Protein AF-A0AAW3JT35-F1 (afdb_monomer_lite)

pLDDT: mean 85.07, std 12.62, range [30.31, 97.5]

Foldseek 3Di:
DDQDPVNVQVPQLKDWDDDDDPPDDDDPVRTQIQPASLLQELVSDGVPQWRHKDWEAAQVRQKIWIWTAHPVLWIKIWIFGNVLVVVLSVDPDNQSSYSNRNNSSSVRTPDMDTDDPQDPSDDFLEWYAYPQGKIWTKFADPPPPQQGIKIWIQHPVVRHIDIDTDHDDCVVVCVVVVPPDPDFDKGWRYWYDYDQKIKTKIATPDPVGRVPIDIDIDGNVVDDDD

Organism: NCBI:txid1703332

Sequence (226 aa):
MLLTKENAEKEADKIGKIEYQPNVTFTSAEIDKLDDTEYSNKTRTPFYDLRRCAVNVSPDGKKMLMFKQSRQGNVQYSFYDFNAIKKALDSNSTNDRSFRYNDKLAEACDSDVINADNVPNGQLQGIAIDNDLNIYTCSDGENNYNCRAVISVIFKSSKRTYSYNVYGDIGEMLYYLHGQVSDLELEIEGIQILNDKIYIGMAPKNQDIRNNAFIYSVELSDIHEI

InterPro domains:
  IPR035280 Bacteriocin helveticin-J [PF17312] (13-208)

Secondary structure (DSSP, 8-state):
----HHHHHTTTT-EEE----TT----GGGSEEEB-GGG-STT----TTEEEEEEEE-TTSSEEEEEEEETT--EEEEEEEHHHHHHHHT-S-TTTTBTTT-HHHHHHEEEEEE--TTS--S---EEEE-TT--EEEEEE--SGGGEEEEEEEE-TTT--EEEEEEE--HHHHHHHTTTS-SS--EEEEEEEEETTEEEEEEEESSGGGTT--EEEEEEGGG----

Radius of gyration: 19.06 Å; chains: 1; bounding box: 50×40×53 Å

Structure (mmCIF, N/CA/C/O backbone):
data_AF-A0AAW3JT35-F1
#
_entry.id   AF-A0AAW3JT35-F1
#
loop_
_atom_site.group_PDB
_atom_site.id
_atom_site.type_symbol
_atom_site.label_atom_id
_atom_site.label_alt_id
_atom_site.label_comp_id
_atom_site.label_asym_id
_atom_site.label_entity_id
_atom_site.label_seq_id
_atom_site.pdbx_PDB_ins_code
_atom_site.Cartn_x
_atom_site.Cartn_y
_atom_site.Cartn_z
_atom_site.occupancy
_atom_site.B_iso_or_equiv
_atom_site.auth_seq_id
_atom_site.auth_comp_id
_atom_site.auth_asym_id
_atom_site.auth_atom_id
_atom_site.pdbx_PDB_model_num
ATOM 1 N N . MET A 1 1 ? -19.522 20.379 -6.627 1.00 38.41 1 MET A N 1
ATOM 2 C CA . MET A 1 1 ? -18.782 21.236 -5.671 1.00 38.41 1 MET A CA 1
ATOM 3 C C . MET A 1 1 ? -17.340 21.321 -6.157 1.00 38.41 1 MET A C 1
ATOM 5 O O . MET A 1 1 ? -16.731 20.272 -6.300 1.00 38.41 1 MET A O 1
ATOM 9 N N . LEU A 1 2 ? -16.824 22.508 -6.511 1.00 30.31 2 LEU A N 1
ATOM 10 C CA . LEU A 1 2 ? -15.408 22.651 -6.885 1.00 30.31 2 LEU A CA 1
ATOM 11 C C . LEU A 1 2 ? -14.541 22.443 -5.636 1.00 30.31 2 LEU A C 1
ATOM 13 O O . LEU A 1 2 ? -14.743 23.119 -4.627 1.00 30.31 2 LEU A O 1
ATOM 17 N N . LEU A 1 3 ? -13.591 21.510 -5.702 1.00 38.34 3 LEU A N 1
ATOM 18 C CA . LEU A 1 3 ? -12.576 21.322 -4.668 1.00 38.34 3 LEU A CA 1
ATOM 19 C C . LEU A 1 3 ? -11.622 22.525 -4.699 1.00 38.34 3 LEU A C 1
ATOM 21 O O . LEU A 1 3 ? -10.893 22.726 -5.667 1.00 38.34 3 LEU A O 1
ATOM 25 N N . THR A 1 4 ? -11.640 23.350 -3.654 1.00 42.09 4 THR A N 1
ATOM 26 C CA . THR A 1 4 ? -10.588 24.345 -3.412 1.00 42.09 4 THR A CA 1
ATOM 27 C C . THR A 1 4 ? -9.347 23.635 -2.866 1.00 42.09 4 THR A C 1
ATOM 29 O O . THR A 1 4 ? -9.468 22.592 -2.225 1.00 42.09 4 THR A O 1
ATOM 32 N N . LYS A 1 5 ? -8.149 24.196 -3.079 1.00 47.19 5 LYS A N 1
ATOM 33 C CA . LYS A 1 5 ? -6.879 23.642 -2.561 1.00 47.19 5 LYS A CA 1
ATOM 34 C C . LYS A 1 5 ? -6.936 23.352 -1.050 1.00 47.19 5 LYS A C 1
ATOM 36 O O . LYS A 1 5 ? -6.463 22.322 -0.595 1.00 47.19 5 LYS A O 1
ATOM 41 N N . GLU A 1 6 ? -7.616 24.220 -0.308 1.00 45.78 6 GLU A N 1
ATOM 42 C CA . GLU A 1 6 ? -7.819 24.118 1.141 1.00 45.78 6 GLU A CA 1
ATOM 43 C C . GLU A 1 6 ? -8.784 22.983 1.548 1.00 45.78 6 GLU A C 1
ATOM 45 O O . GLU A 1 6 ? -8.615 22.369 2.598 1.00 45.78 6 GLU A O 1
ATOM 50 N N . ASN A 1 7 ? -9.774 22.654 0.708 1.00 52.38 7 ASN A N 1
ATOM 51 C CA . ASN A 1 7 ? -10.649 21.495 0.918 1.00 52.38 7 ASN A CA 1
ATOM 52 C C . ASN A 1 7 ? -10.000 20.187 0.444 1.00 52.38 7 ASN A C 1
ATOM 54 O O . ASN A 1 7 ? -10.269 19.142 1.022 1.00 52.38 7 ASN A O 1
ATOM 58 N N . ALA A 1 8 ? -9.127 20.231 -0.568 1.00 51.59 8 ALA A N 1
ATOM 59 C CA . ALA A 1 8 ? -8.354 19.068 -1.004 1.00 51.59 8 ALA A CA 1
ATOM 60 C C . ALA A 1 8 ? -7.368 18.596 0.083 1.00 51.59 8 ALA A C 1
ATOM 62 O O . ALA A 1 8 ? -7.214 17.397 0.293 1.00 51.59 8 ALA A O 1
ATOM 63 N N . GLU A 1 9 ? -6.760 19.526 0.828 1.00 53.69 9 GLU A N 1
ATOM 64 C CA . GLU A 1 9 ? -5.880 19.201 1.962 1.00 53.69 9 GLU A CA 1
ATOM 65 C C . GLU A 1 9 ? -6.623 18.556 3.150 1.00 53.69 9 GLU A C 1
ATOM 67 O O . GLU A 1 9 ? -6.019 17.766 3.867 1.00 53.69 9 GLU A O 1
ATOM 72 N N . LYS A 1 10 ? -7.924 18.838 3.332 1.00 58.16 10 LYS A N 1
ATOM 73 C CA . LYS A 1 10 ? -8.785 18.258 4.389 1.00 58.16 10 LYS A CA 1
ATOM 74 C C . LYS A 1 10 ? -9.382 16.885 4.059 1.00 58.16 10 LYS A C 1
ATOM 76 O O . LYS A 1 10 ? -10.085 16.321 4.886 1.00 58.16 10 LYS A O 1
ATOM 81 N N . GLU A 1 11 ? -9.208 16.407 2.831 1.00 63.50 11 GLU A N 1
ATOM 82 C CA . GLU A 1 11 ? -9.698 15.092 2.391 1.00 63.50 11 GLU A CA 1
ATOM 83 C C . GLU A 1 11 ? -8.541 14.114 2.134 1.00 63.50 11 GLU A C 1
ATOM 85 O O . GLU A 1 11 ? -8.755 12.907 2.056 1.00 63.50 11 GLU A O 1
ATOM 90 N N . ALA A 1 12 ? -7.304 14.619 2.028 1.00 64.00 12 ALA A N 1
ATOM 91 C CA . ALA A 1 12 ? -6.085 13.827 1.834 1.00 64.00 12 ALA A CA 1
ATOM 92 C C . ALA A 1 12 ? -5.712 12.947 3.047 1.00 64.00 12 ALA A C 1
ATOM 94 O O . ALA A 1 12 ? -4.789 12.130 2.975 1.00 64.00 12 ALA A O 1
ATOM 95 N N . ASP A 1 13 ? -6.411 13.130 4.162 1.00 77.25 13 ASP A N 1
ATOM 96 C CA . ASP A 1 13 ? -6.300 12.356 5.387 1.00 77.25 13 ASP A CA 1
ATOM 97 C C . ASP A 1 13 ? -7.427 11.327 5.543 1.00 77.25 13 ASP A C 1
ATOM 99 O O . ASP A 1 13 ? -7.460 10.655 6.562 1.00 77.25 13 ASP A O 1
ATOM 103 N N . LYS A 1 14 ? -8.328 11.139 4.570 1.00 83.81 14 LYS A N 1
ATOM 104 C CA . LYS A 1 14 ? -9.431 10.168 4.675 1.00 83.81 14 LYS A CA 1
ATOM 105 C C . LYS A 1 14 ? -9.253 8.957 3.770 1.00 83.81 14 LYS A C 1
ATOM 107 O O . LYS A 1 14 ? -8.593 9.008 2.735 1.00 83.81 14 LYS A O 1
ATOM 112 N N . ILE A 1 15 ? -9.912 7.860 4.141 1.00 88.44 15 ILE A N 1
ATOM 113 C CA . ILE A 1 15 ? -9.999 6.642 3.325 1.00 88.44 15 ILE A CA 1
ATOM 114 C C . ILE A 1 15 ? -11.460 6.400 2.988 1.00 88.44 15 ILE A C 1
ATOM 116 O O . ILE A 1 15 ? -12.304 6.427 3.880 1.00 88.44 15 ILE A O 1
ATOM 120 N N . GLY A 1 16 ? -11.757 6.130 1.721 1.00 89.38 16 GLY A N 1
ATOM 121 C CA . GLY A 1 16 ? -13.103 5.797 1.272 1.00 89.38 16 GLY A CA 1
ATOM 122 C C . GLY A 1 16 ? -13.138 4.563 0.389 1.00 89.38 16 GLY A C 1
ATOM 123 O O . GLY A 1 16 ? -12.106 4.098 -0.099 1.00 89.38 16 GLY A O 1
ATOM 124 N N . LYS A 1 17 ? -14.346 4.038 0.186 1.00 89.06 17 LYS A N 1
ATOM 125 C CA . LYS A 1 17 ? -14.609 2.937 -0.743 1.00 89.06 17 LYS A CA 1
ATOM 126 C C . LYS A 1 17 ? -15.382 3.450 -1.944 1.00 89.06 17 LYS A C 1
ATOM 128 O O . LYS A 1 17 ? -16.376 4.148 -1.789 1.00 89.06 17 LYS A O 1
ATOM 133 N N . ILE A 1 18 ? -14.950 3.040 -3.129 1.00 89.50 18 ILE A N 1
ATOM 134 C CA . ILE A 1 18 ? -15.644 3.306 -4.385 1.00 89.50 18 ILE A CA 1
ATOM 135 C C . ILE A 1 18 ? -15.807 1.975 -5.109 1.00 89.50 18 ILE A C 1
ATOM 137 O O . ILE A 1 18 ? -14.857 1.197 -5.205 1.00 89.50 18 ILE A O 1
ATOM 141 N N . GLU A 1 19 ? -17.004 1.712 -5.619 1.00 90.19 19 GLU A N 1
ATOM 142 C CA . GLU A 1 19 ? -17.215 0.651 -6.596 1.00 90.19 19 GLU A CA 1
ATOM 143 C C . GLU A 1 19 ? -16.955 1.223 -7.990 1.00 90.19 19 GLU A C 1
ATOM 145 O O . GLU A 1 19 ? -17.544 2.234 -8.376 1.00 90.19 19 GLU A O 1
ATOM 150 N N . TYR A 1 20 ? -16.026 0.615 -8.730 1.00 91.25 20 TYR A N 1
ATOM 151 C CA . TYR A 1 20 ? -15.646 1.112 -10.048 1.00 91.25 20 TYR A CA 1
ATOM 152 C C . TYR A 1 20 ? -16.845 1.123 -10.999 1.00 91.25 20 TYR A C 1
ATOM 154 O O . TYR A 1 20 ? -17.536 0.117 -11.162 1.00 91.25 20 TYR A O 1
ATOM 162 N N . GLN A 1 21 ? -17.036 2.249 -11.684 1.00 92.44 21 GLN A N 1
ATOM 163 C CA . GLN A 1 21 ? -18.020 2.392 -12.748 1.00 92.44 21 GLN A CA 1
ATOM 164 C C . GLN A 1 21 ? -17.369 3.092 -13.948 1.00 92.44 21 GLN A C 1
ATOM 166 O O . GLN A 1 21 ? -16.751 4.150 -13.781 1.00 92.44 21 GLN A O 1
ATOM 171 N N . PRO A 1 22 ? -17.475 2.527 -15.165 1.00 94.44 22 PRO A N 1
ATOM 172 C CA . PRO A 1 22 ? -16.843 3.114 -16.337 1.00 94.44 22 PRO A CA 1
ATOM 173 C C . PRO A 1 22 ? -17.472 4.471 -16.665 1.00 94.44 22 PRO A C 1
ATOM 175 O O . PRO A 1 22 ? -18.693 4.609 -16.688 1.00 94.44 22 PRO A O 1
ATOM 178 N N . ASN A 1 23 ? -16.630 5.457 -16.979 1.00 93.69 23 ASN A N 1
ATOM 179 C CA . ASN A 1 23 ? -17.032 6.819 -17.361 1.00 93.69 23 ASN A CA 1
ATOM 180 C C . ASN A 1 23 ? -17.797 7.607 -16.279 1.00 93.69 23 ASN A C 1
ATOM 182 O O . ASN A 1 23 ? -18.481 8.578 -16.600 1.00 93.69 23 ASN A O 1
ATOM 186 N N . VAL A 1 24 ? -17.677 7.221 -15.006 1.00 93.38 24 VAL A N 1
ATOM 187 C CA . VAL A 1 24 ? -18.299 7.928 -13.877 1.00 93.38 24 VAL A CA 1
ATOM 188 C C . VAL A 1 24 ? -17.252 8.738 -13.116 1.00 93.38 24 VAL A C 1
ATOM 190 O O . VAL A 1 24 ? -16.133 8.284 -12.893 1.00 93.38 24 VAL A O 1
ATOM 193 N N . THR A 1 25 ? -17.623 9.954 -12.709 1.00 91.50 25 THR A N 1
ATOM 194 C CA . THR A 1 25 ? -16.842 10.787 -11.785 1.00 91.50 25 THR A CA 1
ATOM 195 C C . THR A 1 25 ? -17.586 10.876 -10.462 1.00 91.50 25 THR A C 1
ATOM 197 O O . THR A 1 25 ? -18.718 11.348 -10.437 1.00 91.50 25 THR A O 1
ATOM 200 N N . PHE A 1 26 ? -16.940 10.459 -9.377 1.00 86.19 26 PHE A N 1
ATOM 201 C CA . PHE A 1 26 ? -17.484 10.571 -8.026 1.00 86.19 26 PHE A CA 1
ATOM 202 C C . PHE A 1 26 ? -17.043 11.880 -7.379 1.00 86.19 26 PHE A C 1
ATOM 204 O O . PHE A 1 26 ? -15.888 12.298 -7.500 1.00 86.19 26 PHE A O 1
ATOM 211 N N . THR A 1 27 ? -17.945 12.519 -6.647 1.00 86.31 27 THR A N 1
ATOM 212 C CA . THR A 1 27 ? -17.607 13.612 -5.742 1.00 86.31 27 THR A CA 1
ATOM 213 C C . THR A 1 27 ? -17.377 13.091 -4.328 1.00 86.31 27 THR A C 1
ATOM 215 O O . THR A 1 27 ? -17.900 12.061 -3.917 1.00 86.31 27 THR A O 1
ATOM 218 N N . SER A 1 28 ? -16.616 13.852 -3.543 1.00 82.31 28 SER A N 1
ATOM 219 C CA . SER A 1 28 ? -16.312 13.559 -2.136 1.00 82.31 28 SER A CA 1
ATOM 220 C C . SER A 1 28 ? -17.554 13.242 -1.275 1.00 82.31 28 SER A C 1
ATOM 222 O O . SER A 1 28 ? -17.452 12.457 -0.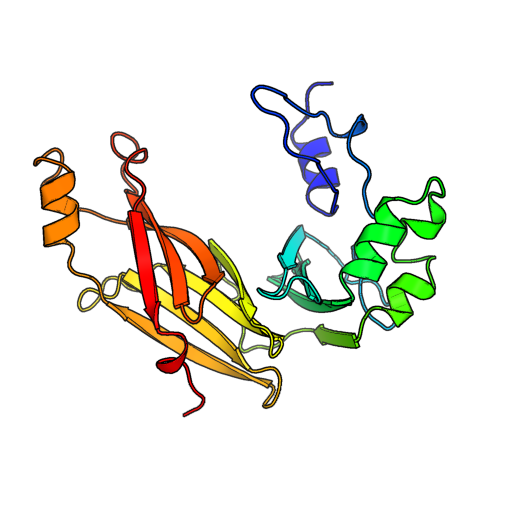336 1.00 82.31 28 SER A O 1
ATOM 224 N N . ALA A 1 29 ? -18.715 13.826 -1.594 1.00 83.69 29 ALA A N 1
ATOM 225 C CA . ALA A 1 29 ? -19.971 13.620 -0.867 1.00 83.69 29 ALA A CA 1
ATOM 226 C C . ALA A 1 29 ? -20.669 12.285 -1.192 1.00 83.69 29 ALA A C 1
ATOM 228 O O . ALA A 1 29 ? -21.554 11.870 -0.452 1.00 83.69 29 ALA A O 1
ATOM 229 N N . GLU A 1 30 ? -20.287 11.633 -2.291 1.00 85.62 30 GLU A N 1
ATOM 230 C CA . GLU A 1 30 ? -20.861 10.366 -2.766 1.00 85.62 30 GLU A CA 1
ATOM 231 C C . GLU A 1 30 ? -20.048 9.150 -2.300 1.00 85.62 30 GLU A C 1
ATOM 233 O O . GLU A 1 30 ? -20.373 8.018 -2.644 1.00 85.62 30 GLU A O 1
ATOM 238 N N . ILE A 1 31 ? -18.971 9.382 -1.545 1.00 87.00 31 ILE A N 1
ATOM 239 C CA . ILE A 1 31 ? -18.038 8.349 -1.107 1.00 87.00 31 ILE A CA 1
ATOM 240 C C . ILE A 1 31 ? -18.208 8.151 0.394 1.00 87.00 31 ILE A C 1
ATOM 242 O O . ILE A 1 31 ? -17.966 9.074 1.176 1.00 87.00 31 ILE A O 1
ATOM 246 N N . ASP A 1 32 ? -18.556 6.931 0.795 1.00 86.38 32 ASP A N 1
ATOM 247 C CA . ASP A 1 32 ? -18.486 6.522 2.193 1.00 86.38 32 ASP A CA 1
ATOM 248 C C . ASP A 1 32 ? -17.025 6.443 2.636 1.00 86.38 32 ASP A C 1
ATOM 250 O O . ASP A 1 32 ? -16.185 5.810 1.983 1.00 86.38 32 ASP A O 1
ATOM 254 N N . LYS A 1 33 ? -16.723 7.102 3.758 1.00 90.00 33 LYS A N 1
ATOM 255 C CA . LYS A 1 33 ? -15.365 7.254 4.280 1.00 90.00 33 LYS A CA 1
ATOM 256 C C . LYS A 1 33 ? -15.263 6.784 5.713 1.00 90.00 33 LYS A C 1
ATOM 258 O O . LYS A 1 33 ? -16.237 6.836 6.459 1.00 90.00 33 LYS A O 1
ATOM 263 N N . LEU A 1 34 ? -14.058 6.371 6.079 1.00 92.06 34 LEU A N 1
ATOM 264 C CA . LEU A 1 34 ? -13.644 6.287 7.464 1.00 92.06 34 LEU A CA 1
ATOM 265 C C . LEU A 1 34 ? -13.112 7.653 7.911 1.00 92.06 34 LEU A C 1
ATOM 267 O O . LEU A 1 34 ? -12.268 8.251 7.239 1.00 92.06 34 LEU A O 1
ATOM 271 N N . ASP A 1 35 ? -13.621 8.121 9.042 1.00 89.62 35 ASP A N 1
ATOM 272 C CA . ASP A 1 35 ? -13.234 9.359 9.707 1.00 89.62 35 ASP A CA 1
ATOM 273 C C . ASP A 1 35 ? -12.212 9.089 10.825 1.00 89.62 35 ASP A C 1
ATOM 275 O O . ASP A 1 35 ? -11.995 7.946 11.248 1.00 89.62 35 ASP A O 1
ATOM 279 N N . ASP A 1 36 ? -11.609 10.167 11.333 1.00 92.44 36 ASP A N 1
ATOM 280 C CA . ASP A 1 36 ? -10.668 10.144 12.457 1.00 92.44 36 ASP A CA 1
ATOM 281 C C . ASP A 1 36 ? -9.426 9.263 12.196 1.00 92.44 36 ASP A C 1
ATOM 283 O O . ASP A 1 36 ? -8.949 8.532 13.068 1.00 92.44 36 ASP A O 1
ATOM 287 N N . THR A 1 37 ? -8.897 9.286 10.973 1.00 93.19 37 THR A N 1
ATOM 288 C CA . THR A 1 37 ? -7.767 8.446 10.537 1.00 93.19 37 THR A CA 1
ATOM 289 C C . THR A 1 37 ? -6.497 8.638 11.361 1.00 93.19 37 THR A C 1
ATOM 291 O O . THR A 1 37 ? -5.684 7.719 11.469 1.00 93.19 37 THR A O 1
ATOM 294 N N . GLU A 1 38 ? -6.306 9.771 12.032 1.00 93.00 38 GLU A N 1
ATOM 295 C CA . GLU A 1 38 ? -5.210 9.956 12.973 1.00 93.00 38 GLU A CA 1
ATOM 296 C C . GLU A 1 38 ? -5.239 8.912 14.104 1.00 93.00 38 GLU A C 1
ATOM 298 O O . GLU A 1 38 ? -4.175 8.485 14.559 1.00 93.00 38 GLU A O 1
ATOM 303 N N . TYR A 1 39 ? -6.419 8.399 14.465 1.00 94.56 39 TYR A N 1
ATOM 304 C CA . TYR A 1 39 ? -6.634 7.359 15.477 1.00 94.56 39 TYR A CA 1
ATOM 305 C C . TYR A 1 39 ? -6.519 5.930 14.937 1.00 94.56 39 TYR A C 1
ATOM 307 O O . TYR A 1 39 ? -6.744 4.988 15.692 1.00 94.56 39 TYR A O 1
ATOM 315 N N . SER A 1 40 ? -6.170 5.742 13.661 1.00 94.06 40 SER A N 1
ATOM 316 C CA . SER A 1 40 ? -6.115 4.430 13.005 1.00 94.06 40 SER A CA 1
ATOM 317 C C . SER A 1 40 ? -4.944 3.543 13.475 1.00 94.06 40 SER A C 1
ATOM 319 O O . SER A 1 40 ? -4.109 3.113 12.678 1.00 94.06 40 SER A O 1
ATOM 321 N N . ASN A 1 41 ? -4.901 3.202 14.755 1.00 93.69 41 ASN A N 1
ATOM 322 C CA . ASN A 1 41 ? -3.999 2.222 15.353 1.00 93.69 41 ASN A CA 1
ATOM 323 C C . ASN A 1 41 ? -4.703 1.479 16.493 1.00 93.69 41 ASN A C 1
ATOM 325 O O . ASN A 1 41 ? -5.796 1.846 16.926 1.00 93.69 41 ASN A O 1
ATOM 329 N N . LYS A 1 42 ? -4.042 0.445 17.014 1.00 91.94 42 LYS A N 1
ATOM 330 C CA . LYS A 1 42 ? -4.617 -0.464 18.008 1.00 91.94 42 LYS A CA 1
ATOM 331 C C . LYS A 1 42 ? -5.021 0.221 19.312 1.00 91.94 42 LYS A C 1
ATOM 333 O O . LYS A 1 42 ? -6.002 -0.166 19.940 1.00 91.94 42 LYS A O 1
ATOM 338 N N . THR A 1 43 ? -4.267 1.232 19.738 1.00 91.56 43 THR A N 1
ATOM 339 C CA . THR A 1 43 ? -4.503 1.928 21.014 1.00 91.56 43 THR A CA 1
ATOM 340 C C . THR A 1 43 ? -5.425 3.134 20.879 1.00 91.56 43 THR A C 1
ATOM 342 O O . THR A 1 43 ? -5.788 3.719 21.899 1.00 91.56 43 THR A O 1
ATOM 345 N N . ARG A 1 44 ? -5.801 3.516 19.649 1.00 92.12 44 ARG A N 1
ATOM 346 C CA . ARG A 1 44 ? -6.499 4.773 19.338 1.00 92.12 44 ARG A CA 1
ATOM 347 C C . ARG A 1 44 ? -5.776 5.990 19.911 1.00 92.12 44 ARG A C 1
ATOM 349 O O . ARG A 1 44 ? -6.392 6.947 20.375 1.00 92.12 44 ARG A O 1
ATOM 356 N N . THR A 1 45 ? -4.448 5.955 19.905 1.00 92.12 45 THR A N 1
ATOM 357 C CA . THR A 1 45 ? -3.648 7.135 20.238 1.00 92.12 45 THR A CA 1
ATOM 358 C C . THR A 1 45 ? -3.527 7.989 18.978 1.00 92.12 45 THR A C 1
ATOM 360 O O . THR A 1 45 ? -3.147 7.453 17.936 1.00 92.12 45 THR A O 1
ATOM 363 N N . PRO A 1 46 ? -3.836 9.293 19.017 1.00 92.75 46 PRO A N 1
ATOM 364 C CA . PRO A 1 46 ? -3.789 10.120 17.818 1.00 92.75 46 PRO A CA 1
ATOM 365 C C . PRO A 1 46 ? -2.363 10.223 17.262 1.00 92.75 46 PRO A C 1
ATOM 367 O O . PRO A 1 46 ? -1.407 10.516 17.982 1.00 92.75 46 PRO A O 1
ATOM 370 N N . PHE A 1 47 ? -2.232 10.009 15.955 1.00 91.44 47 PHE A N 1
ATOM 371 C CA . PHE A 1 47 ? -1.037 10.321 15.184 1.00 91.44 47 PHE A CA 1
ATOM 372 C C . PHE A 1 47 ? -1.066 11.802 14.787 1.00 91.44 47 PHE A C 1
ATOM 374 O O . PHE A 1 47 ? -1.806 12.208 13.891 1.00 91.44 47 PHE A O 1
ATOM 381 N N . TYR A 1 48 ? -0.291 12.625 15.489 1.00 90.19 48 TYR A N 1
ATOM 382 C CA . TYR A 1 48 ? -0.345 14.077 15.334 1.00 90.19 48 TYR A CA 1
ATOM 383 C C . TYR A 1 48 ? 0.225 14.576 14.001 1.00 90.19 48 TYR A C 1
ATOM 385 O O . TYR A 1 48 ? 1.147 13.990 13.433 1.00 90.19 48 TYR A O 1
ATOM 393 N N . ASP A 1 49 ? -0.300 15.724 13.557 1.00 88.56 49 ASP A N 1
ATOM 394 C CA . ASP A 1 49 ? 0.161 16.453 12.369 1.00 88.56 49 ASP A CA 1
ATOM 395 C C . ASP A 1 49 ? 0.106 15.620 11.074 1.00 88.56 49 ASP A C 1
ATOM 397 O O . ASP A 1 49 ? 0.998 15.682 10.224 1.00 88.56 49 ASP A O 1
ATOM 401 N N . LEU A 1 50 ? -0.959 14.824 10.927 1.00 87.69 50 LEU A N 1
ATOM 402 C CA . LEU A 1 50 ? -1.213 14.009 9.744 1.00 87.69 50 LEU A CA 1
ATOM 403 C C . LEU A 1 50 ? -1.196 14.881 8.476 1.00 87.69 50 LEU A C 1
ATOM 405 O O . LEU A 1 50 ? -1.894 15.894 8.376 1.00 87.69 50 LEU A O 1
ATOM 409 N N . ARG A 1 51 ? -0.346 14.491 7.523 1.00 85.19 51 ARG A N 1
ATOM 410 C CA . ARG A 1 51 ? -0.192 15.129 6.209 1.00 85.19 51 ARG A CA 1
ATOM 411 C C . ARG A 1 51 ? -0.849 14.313 5.105 1.00 85.19 51 ARG A C 1
ATOM 413 O O . ARG A 1 51 ? -1.423 14.889 4.190 1.00 85.19 51 ARG A O 1
ATOM 420 N N . ARG A 1 52 ? -0.667 12.994 5.141 1.00 83.38 52 ARG A N 1
ATOM 421 C CA . ARG A 1 52 ? -1.203 12.062 4.146 1.00 83.38 52 ARG A CA 1
ATOM 422 C C . ARG A 1 52 ? -1.433 10.693 4.759 1.00 83.38 52 ARG A C 1
ATOM 424 O O . ARG A 1 52 ? -0.657 10.270 5.623 1.00 83.38 52 ARG A O 1
ATOM 431 N N . CYS A 1 53 ? -2.432 9.991 4.242 1.00 87.75 53 CYS A N 1
ATOM 432 C CA . CYS A 1 53 ? -2.600 8.562 4.449 1.00 87.75 53 CYS A CA 1
ATOM 433 C C . CYS A 1 53 ? -2.753 7.818 3.120 1.00 87.75 53 CYS A C 1
ATOM 435 O O . CYS A 1 53 ? -3.188 8.389 2.124 1.00 87.75 53 CYS A O 1
ATOM 437 N N . ALA A 1 54 ? -2.397 6.538 3.112 1.00 87.62 54 ALA A N 1
ATOM 438 C CA . ALA A 1 54 ? -2.627 5.641 1.986 1.00 87.62 54 ALA A CA 1
ATOM 439 C C . ALA A 1 54 ? -2.964 4.240 2.495 1.00 87.62 54 ALA A C 1
ATOM 441 O O . ALA A 1 54 ? -2.620 3.886 3.626 1.00 87.62 54 ALA A O 1
ATOM 442 N N . VAL A 1 55 ? -3.614 3.441 1.652 1.00 92.31 55 VAL A N 1
ATOM 443 C CA . VAL A 1 55 ? -3.932 2.045 1.955 1.00 92.31 55 VAL A CA 1
ATOM 444 C C . VAL A 1 55 ? -3.461 1.112 0.853 1.00 92.31 55 VAL A C 1
ATOM 446 O O . VAL A 1 55 ? -3.417 1.486 -0.316 1.00 92.31 55 VAL A O 1
ATOM 449 N N . ASN A 1 56 ? -3.132 -0.115 1.237 1.00 94.38 56 ASN A N 1
ATOM 450 C CA . ASN A 1 56 ? -2.864 -1.218 0.322 1.00 94.38 56 ASN A CA 1
ATOM 451 C C . ASN A 1 56 ? -3.477 -2.503 0.897 1.00 94.38 56 ASN A C 1
ATOM 453 O O . ASN A 1 56 ? -3.647 -2.612 2.111 1.00 94.38 56 ASN A O 1
ATOM 457 N N . VAL A 1 57 ? -3.839 -3.459 0.047 1.00 95.69 57 VAL A N 1
ATOM 458 C CA . VAL A 1 57 ? -4.492 -4.714 0.450 1.00 95.69 57 VAL A CA 1
ATOM 459 C C . VAL A 1 57 ? -3.584 -5.881 0.076 1.00 95.69 57 VAL A C 1
ATOM 461 O O . VAL A 1 57 ? -3.018 -5.883 -1.015 1.00 95.69 57 VAL A O 1
ATOM 464 N N . SER A 1 58 ? -3.456 -6.862 0.972 1.00 95.75 58 SER A N 1
ATOM 465 C CA . SER A 1 58 ? -2.658 -8.068 0.735 1.00 95.75 58 SER A CA 1
ATOM 466 C C . SER A 1 58 ? -3.157 -8.840 -0.494 1.00 95.75 58 SER A C 1
ATOM 468 O O . SER A 1 58 ? -4.355 -8.796 -0.794 1.00 95.75 58 SER A O 1
ATOM 470 N N . PRO A 1 59 ? -2.284 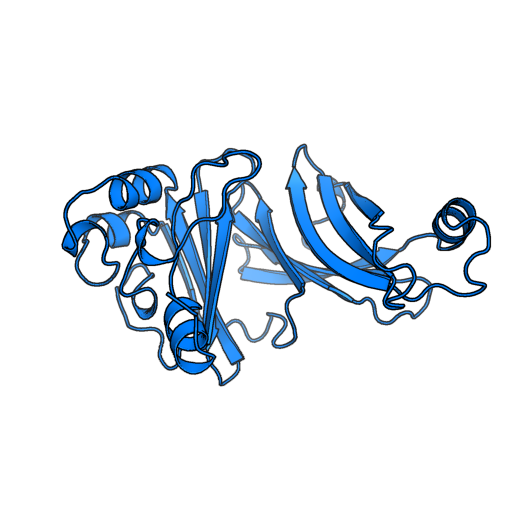-9.596 -1.188 1.00 96.25 59 PRO A N 1
ATOM 471 C CA . PRO A 1 59 ? -2.664 -10.373 -2.369 1.00 96.25 59 PRO A CA 1
ATOM 472 C C . PRO A 1 59 ? -3.851 -11.319 -2.142 1.00 96.25 59 PRO A C 1
ATOM 474 O O . PRO A 1 59 ? -4.671 -11.513 -3.035 1.00 96.25 59 PRO A O 1
ATOM 477 N N . ASP A 1 60 ? -3.979 -11.890 -0.942 1.00 95.81 60 ASP A N 1
ATOM 478 C CA . ASP A 1 60 ? -5.096 -12.766 -0.576 1.00 95.81 60 ASP A CA 1
ATOM 479 C C . ASP A 1 60 ? -6.389 -12.029 -0.169 1.00 95.81 60 ASP A C 1
ATOM 481 O O . ASP A 1 60 ? -7.392 -12.666 0.168 1.00 95.81 60 ASP A O 1
ATOM 485 N N . GLY A 1 61 ? -6.374 -10.695 -0.167 1.00 95.56 61 GLY A N 1
ATOM 486 C CA . GLY A 1 61 ? -7.517 -9.853 0.163 1.00 95.56 61 GLY A CA 1
ATOM 487 C C . GLY A 1 61 ? -7.945 -9.903 1.631 1.00 95.56 61 GLY A C 1
ATOM 488 O O . GLY A 1 61 ? -9.069 -9.500 1.940 1.00 95.56 61 GLY A O 1
ATOM 489 N N . LYS A 1 62 ? -7.115 -10.423 2.545 1.00 96.75 62 LYS A N 1
ATOM 490 C CA . LYS A 1 62 ? -7.488 -10.567 3.963 1.00 96.75 62 LYS A CA 1
ATOM 491 C C . LYS A 1 62 ? -7.025 -9.417 4.840 1.00 96.75 62 LYS A C 1
ATOM 493 O O . LYS A 1 62 ? -7.672 -9.143 5.853 1.00 96.75 62 LYS A O 1
ATOM 498 N N . LYS A 1 63 ? -5.924 -8.757 4.490 1.00 96.88 63 LYS A N 1
ATOM 499 C CA . LYS A 1 63 ? -5.308 -7.717 5.314 1.00 96.88 63 LYS A CA 1
ATOM 500 C C . LYS A 1 63 ? -5.198 -6.411 4.549 1.00 96.88 63 LYS A C 1
ATOM 502 O O . LYS A 1 63 ? -4.972 -6.398 3.345 1.00 96.88 63 LYS A O 1
ATOM 507 N N . MET A 1 64 ? -5.365 -5.309 5.266 1.00 96.50 64 MET A N 1
ATOM 508 C CA . MET A 1 64 ? -5.168 -3.963 4.746 1.00 96.50 64 MET A CA 1
ATOM 509 C C . MET A 1 64 ? -4.056 -3.286 5.534 1.00 96.50 64 MET A C 1
ATOM 511 O O . MET A 1 64 ? -4.131 -3.193 6.759 1.00 96.50 64 MET A O 1
ATOM 515 N N . LEU A 1 65 ? -3.048 -2.784 4.832 1.00 94.88 65 LEU A N 1
ATOM 516 C CA . LEU A 1 65 ? -2.102 -1.827 5.377 1.00 94.88 65 LEU A CA 1
ATOM 517 C C . LEU A 1 65 ? -2.716 -0.432 5.332 1.00 94.88 65 LEU A C 1
ATOM 519 O O . LEU A 1 65 ? -3.215 -0.005 4.294 1.00 94.88 65 LEU A O 1
ATOM 523 N N . MET A 1 66 ? -2.586 0.299 6.430 1.00 93.56 66 MET A N 1
ATOM 524 C CA . MET A 1 66 ? -2.761 1.739 6.488 1.00 93.56 66 MET A CA 1
ATOM 525 C C . MET A 1 66 ? -1.420 2.407 6.776 1.00 93.56 66 MET A C 1
ATOM 527 O O . MET A 1 66 ? -0.775 2.118 7.783 1.00 93.56 66 MET A O 1
ATOM 531 N N . PHE A 1 67 ? -1.019 3.308 5.887 1.00 90.56 67 PHE A N 1
ATOM 532 C CA . PHE A 1 67 ? 0.145 4.172 6.022 1.00 90.56 67 PHE A CA 1
ATOM 533 C C . PHE A 1 67 ? -0.298 5.581 6.400 1.00 90.56 67 PHE A C 1
ATOM 535 O O . PHE A 1 67 ? -1.248 6.112 5.822 1.00 90.56 67 PHE A O 1
ATOM 542 N N . LYS A 1 68 ? 0.430 6.204 7.324 1.00 89.38 68 LYS A N 1
ATOM 543 C CA . LYS A 1 68 ? 0.290 7.615 7.687 1.00 89.38 68 LYS A CA 1
ATOM 544 C C . LYS A 1 68 ? 1.650 8.283 7.734 1.00 89.38 68 LYS A C 1
ATOM 546 O O . LYS A 1 68 ? 2.607 7.688 8.225 1.00 89.38 68 LYS A O 1
ATOM 551 N N . GLN A 1 69 ? 1.707 9.536 7.289 1.00 87.12 69 GLN A N 1
ATOM 552 C CA . GLN A 1 69 ? 2.889 10.382 7.428 1.00 87.12 69 GLN A CA 1
ATOM 553 C C . GLN A 1 69 ? 2.528 11.754 7.994 1.00 87.12 69 GLN A C 1
ATOM 555 O O . GLN A 1 69 ? 1.533 12.351 7.573 1.00 87.12 69 GLN A O 1
ATOM 560 N N . SER A 1 70 ? 3.345 12.269 8.914 1.00 87.06 70 SER A N 1
ATOM 561 C CA . SER A 1 70 ? 3.194 13.632 9.431 1.00 87.06 70 SER A CA 1
ATOM 562 C C . SER A 1 70 ? 3.883 14.671 8.537 1.00 87.06 70 SER A C 1
ATOM 564 O O . SER A 1 70 ? 4.707 14.321 7.687 1.00 87.06 70 SER A O 1
ATOM 566 N N . ARG A 1 71 ? 3.607 15.972 8.719 1.00 84.88 71 ARG A N 1
ATOM 567 C CA . ARG A 1 71 ? 4.345 17.026 7.979 1.00 84.88 71 ARG A CA 1
ATOM 568 C C . ARG A 1 71 ? 5.822 17.089 8.368 1.00 84.88 71 ARG A C 1
ATOM 570 O O . ARG A 1 71 ? 6.637 17.520 7.561 1.00 84.88 71 ARG A O 1
ATOM 577 N N . GLN A 1 72 ? 6.161 16.602 9.559 1.00 83.38 72 GLN A N 1
ATOM 578 C CA . GLN A 1 72 ? 7.535 16.462 10.054 1.00 83.38 72 GLN A CA 1
ATOM 579 C C . GLN A 1 72 ? 8.249 15.201 9.535 1.00 83.38 72 GLN A C 1
ATOM 581 O O . GLN A 1 72 ? 9.423 15.009 9.830 1.00 83.38 72 GLN A O 1
ATOM 586 N N . GLY A 1 73 ? 7.561 14.343 8.774 1.00 81.50 73 GLY A N 1
ATOM 587 C CA . GLY A 1 73 ? 8.141 13.142 8.169 1.00 81.50 73 GLY A CA 1
ATOM 588 C C . GLY A 1 73 ? 8.005 11.861 8.995 1.00 81.50 73 GLY A C 1
ATOM 589 O O . GLY A 1 73 ? 8.357 10.807 8.481 1.00 81.50 73 GLY A O 1
ATOM 590 N N . ASN A 1 74 ? 7.439 11.912 10.208 1.00 84.81 74 ASN A N 1
ATOM 591 C CA . ASN A 1 74 ? 7.165 10.707 11.003 1.00 84.81 74 ASN A CA 1
ATOM 592 C C . ASN A 1 74 ? 6.213 9.778 10.248 1.00 84.81 74 ASN A C 1
ATOM 594 O O . ASN A 1 74 ? 5.321 10.261 9.548 1.00 84.81 74 ASN A O 1
ATOM 598 N N . VAL A 1 75 ? 6.351 8.466 10.437 1.00 85.81 75 VAL A N 1
ATOM 599 C CA . VAL A 1 75 ? 5.528 7.454 9.761 1.00 85.81 75 VAL A CA 1
ATOM 600 C C . VAL A 1 75 ? 4.872 6.494 10.749 1.00 85.81 75 VAL A C 1
ATOM 602 O O . VAL A 1 75 ? 5.452 6.130 11.774 1.00 85.81 75 VAL A O 1
ATOM 605 N N . GLN A 1 76 ? 3.657 6.055 10.429 1.00 89.38 76 GLN A N 1
ATOM 606 C CA . GLN A 1 76 ? 2.978 4.957 11.114 1.00 89.38 76 GLN A CA 1
ATOM 607 C C . GLN A 1 76 ? 2.397 3.990 10.084 1.00 89.38 76 GLN A C 1
ATOM 609 O O . GLN A 1 76 ? 1.775 4.405 9.105 1.00 89.38 76 GLN A O 1
ATOM 614 N N . TYR A 1 77 ? 2.575 2.704 10.357 1.00 90.44 77 TYR A N 1
ATOM 615 C CA . TYR A 1 77 ? 1.974 1.599 9.627 1.00 90.44 77 TYR A CA 1
ATOM 616 C C . TYR A 1 77 ? 1.037 0.842 10.558 1.00 90.44 77 TYR A C 1
ATOM 618 O O . TYR A 1 77 ? 1.378 0.577 11.710 1.00 90.44 77 TYR A O 1
ATOM 626 N N . SER A 1 78 ? -0.149 0.489 10.087 1.00 93.75 78 SER A N 1
ATOM 627 C CA . SER A 1 78 ? -1.122 -0.280 10.866 1.00 93.75 78 SER A CA 1
ATOM 628 C C . SER A 1 78 ? -1.795 -1.310 9.976 1.00 93.75 78 SER A C 1
ATOM 630 O O . SER A 1 78 ? -2.133 -1.014 8.834 1.00 93.75 78 SER A O 1
ATOM 632 N N . PHE A 1 79 ? -1.964 -2.526 10.485 1.00 95.75 79 PHE A N 1
ATOM 633 C CA . PHE A 1 79 ? -2.491 -3.653 9.721 1.00 95.75 79 PHE A CA 1
ATOM 634 C C . PHE A 1 79 ? -3.860 -4.048 10.252 1.00 95.75 79 PHE A C 1
ATOM 636 O O . PHE A 1 79 ? -3.994 -4.353 11.436 1.00 95.75 79 PHE A O 1
ATOM 643 N N . TYR A 1 80 ? -4.849 -4.076 9.365 1.00 97.50 80 TYR A N 1
ATOM 644 C CA . TYR A 1 80 ? -6.236 -4.372 9.694 1.00 97.50 80 TYR A CA 1
ATOM 645 C C . TYR A 1 80 ? -6.721 -5.652 9.028 1.00 97.50 80 TYR A C 1
ATOM 647 O O . TYR A 1 80 ? -6.352 -5.946 7.890 1.00 97.50 80 TYR A O 1
ATOM 655 N N . ASP A 1 81 ? -7.634 -6.362 9.690 1.00 97.50 81 ASP A N 1
ATOM 656 C CA . ASP A 1 81 ? -8.545 -7.275 9.001 1.00 97.50 81 ASP A CA 1
ATOM 657 C C . ASP A 1 81 ? -9.377 -6.498 7.964 1.00 97.50 81 ASP A C 1
ATOM 659 O O . ASP A 1 81 ? -10.157 -5.599 8.297 1.00 97.50 81 ASP A O 1
ATOM 663 N N . PHE A 1 82 ? -9.215 -6.835 6.684 1.00 96.81 82 PHE A N 1
ATOM 664 C CA . PHE A 1 82 ? -9.855 -6.083 5.608 1.00 96.81 82 PHE A CA 1
ATOM 665 C C . PHE A 1 82 ? -11.374 -6.302 5.554 1.00 96.81 82 PHE A C 1
ATOM 667 O O . PHE A 1 82 ? -12.122 -5.421 5.126 1.00 96.81 82 PHE A O 1
ATOM 674 N N . ASN A 1 83 ? -11.878 -7.445 6.031 1.00 96.31 83 ASN A N 1
ATOM 675 C CA . ASN A 1 83 ? -13.321 -7.662 6.126 1.00 96.31 83 ASN A CA 1
ATOM 676 C C . ASN A 1 83 ? -13.954 -6.775 7.202 1.00 96.31 83 ASN A C 1
ATOM 678 O O . ASN A 1 83 ? -15.071 -6.298 6.997 1.00 96.31 83 ASN A O 1
ATOM 682 N N . ALA A 1 84 ? -13.265 -6.527 8.316 1.00 95.69 84 ALA A N 1
ATOM 683 C CA . ALA A 1 84 ? -13.723 -5.579 9.329 1.00 95.69 84 ALA A CA 1
ATOM 684 C C . ALA A 1 84 ? -13.796 -4.146 8.775 1.00 95.69 84 ALA A C 1
ATOM 686 O O . ALA A 1 84 ? -14.802 -3.467 8.982 1.00 95.69 84 ALA A O 1
ATOM 687 N N . ILE A 1 85 ? -12.792 -3.728 7.995 1.00 95.50 85 ILE A N 1
ATOM 688 C CA . ILE A 1 85 ? -12.782 -2.425 7.311 1.00 95.50 85 ILE A CA 1
ATOM 689 C C . ILE A 1 85 ? -13.967 -2.287 6.351 1.00 95.50 85 ILE A C 1
ATOM 691 O O . ILE A 1 85 ? -14.702 -1.303 6.428 1.00 95.50 85 ILE A O 1
ATOM 695 N N . LYS A 1 86 ? -14.210 -3.287 5.491 1.00 93.94 86 LYS A N 1
ATOM 696 C CA . LYS A 1 86 ? -15.367 -3.280 4.578 1.00 93.94 86 LYS A CA 1
ATOM 697 C C . LYS A 1 86 ? -16.687 -3.132 5.336 1.00 93.94 86 LYS A C 1
ATOM 699 O O . LYS A 1 86 ? -17.487 -2.276 4.985 1.00 93.94 86 LYS A O 1
ATOM 704 N N . LYS A 1 87 ? -16.874 -3.898 6.418 1.00 93.56 87 LYS A N 1
ATOM 705 C CA . LYS A 1 87 ? -18.080 -3.819 7.261 1.00 93.56 87 LYS A CA 1
ATOM 706 C C . LYS A 1 87 ? -18.270 -2.447 7.904 1.00 93.56 87 LYS A C 1
ATOM 708 O O . LYS A 1 87 ? -19.406 -2.007 8.027 1.00 93.56 87 LYS A O 1
ATOM 713 N N . ALA A 1 88 ? -17.191 -1.796 8.338 1.00 94.12 88 ALA A N 1
ATOM 714 C CA . ALA A 1 88 ? -17.267 -0.445 8.884 1.00 94.12 88 ALA A CA 1
ATOM 715 C C . ALA A 1 88 ? -17.699 0.560 7.808 1.00 94.12 88 ALA A C 1
ATOM 717 O O . ALA A 1 88 ? -18.611 1.345 8.043 1.00 94.12 88 ALA A O 1
ATOM 718 N N . LEU A 1 89 ? -17.109 0.479 6.611 1.00 91.81 89 LEU A N 1
ATOM 719 C CA . LEU A 1 89 ? -17.466 1.319 5.462 1.00 91.81 89 LEU A CA 1
ATOM 720 C C . LEU A 1 89 ? -18.910 1.103 4.983 1.00 91.81 89 LEU A C 1
ATOM 722 O O . LEU A 1 89 ? -19.536 2.058 4.543 1.00 91.81 89 LEU A O 1
ATOM 726 N N . ASP A 1 90 ? -19.442 -0.114 5.112 1.00 90.75 90 ASP A N 1
ATOM 727 C CA . ASP A 1 90 ? -20.840 -0.454 4.804 1.00 90.75 90 ASP A CA 1
ATOM 728 C C . ASP A 1 90 ? -21.841 -0.019 5.894 1.00 90.75 90 ASP A C 1
ATOM 730 O O . ASP A 1 90 ? -23.048 -0.229 5.747 1.00 90.75 90 ASP A O 1
ATOM 734 N N . SER A 1 91 ? -21.376 0.554 7.012 1.00 89.25 91 SER A N 1
ATOM 735 C CA . SER A 1 91 ? -22.265 1.005 8.084 1.00 89.25 91 SER A CA 1
ATOM 736 C C . SER A 1 91 ? -22.885 2.369 7.784 1.00 89.25 91 SER A C 1
ATOM 738 O O . SER A 1 91 ? -22.211 3.327 7.408 1.00 89.25 91 SER A O 1
ATOM 740 N N . ASN A 1 92 ? -24.178 2.494 8.089 1.00 83.81 92 ASN A N 1
ATOM 741 C CA . ASN A 1 92 ? -24.898 3.770 8.059 1.00 83.81 92 ASN A CA 1
ATOM 742 C C . ASN A 1 92 ? -24.590 4.664 9.279 1.00 83.81 92 ASN A C 1
ATOM 744 O O . ASN A 1 92 ? -25.000 5.824 9.315 1.00 83.81 92 ASN A O 1
ATOM 748 N N . SER A 1 93 ? -23.895 4.143 10.296 1.00 85.88 93 SER A N 1
ATOM 749 C CA . SER A 1 93 ? -23.533 4.881 11.510 1.00 85.88 93 SER A CA 1
ATOM 750 C C . SER A 1 93 ? -22.206 5.615 11.324 1.00 85.88 93 SER A C 1
ATOM 752 O O . SER A 1 93 ? -21.190 5.018 10.972 1.00 85.88 93 SER A O 1
ATOM 754 N N . THR A 1 94 ? -22.180 6.916 11.611 1.00 78.94 94 THR A N 1
ATOM 755 C CA . THR A 1 94 ? -20.939 7.710 11.615 1.00 78.94 94 THR A CA 1
ATOM 756 C C . THR A 1 94 ? -19.960 7.234 12.687 1.00 78.94 94 THR A C 1
ATOM 758 O O . THR A 1 94 ? -18.758 7.226 12.454 1.00 78.94 94 THR A O 1
ATOM 761 N N . ASN A 1 95 ? -20.458 6.767 13.837 1.00 84.81 95 ASN A N 1
ATOM 762 C CA . ASN A 1 95 ? -19.602 6.249 14.907 1.00 84.81 95 ASN A CA 1
ATOM 763 C C . ASN A 1 95 ? -18.910 4.943 14.503 1.00 84.81 95 ASN A C 1
ATOM 765 O O . ASN A 1 95 ? -17.756 4.732 14.860 1.00 84.81 95 ASN A O 1
ATOM 769 N N . ASP A 1 96 ? -19.583 4.095 13.721 1.00 89.00 96 ASP A N 1
ATOM 770 C CA . ASP A 1 96 ? -18.978 2.863 13.201 1.00 89.00 96 ASP A CA 1
ATOM 771 C C . ASP A 1 96 ? -17.907 3.165 12.143 1.00 89.00 96 ASP A C 1
ATOM 773 O O . ASP A 1 96 ? -16.983 2.377 11.948 1.00 89.00 96 ASP A O 1
ATOM 777 N N . ARG A 1 97 ? -18.002 4.316 11.477 1.00 90.94 97 ARG A N 1
ATOM 778 C CA . ARG A 1 97 ? -17.029 4.778 10.484 1.00 90.94 97 ARG A CA 1
ATOM 779 C C . ARG A 1 97 ? -15.893 5.607 11.082 1.00 90.94 97 ARG A C 1
ATOM 781 O O . ARG A 1 97 ? -15.045 6.077 10.340 1.00 90.94 97 ARG A O 1
ATOM 788 N N . SER A 1 98 ? -15.824 5.751 12.403 1.00 93.19 98 SER A N 1
ATOM 789 C CA . SER A 1 98 ? -14.754 6.484 13.084 1.00 93.19 98 SER A CA 1
ATOM 790 C C . SER A 1 98 ? -13.721 5.531 13.684 1.00 93.19 98 SER A C 1
ATOM 792 O O . SER A 1 98 ? -14.056 4.683 14.515 1.00 93.19 98 SER A O 1
ATOM 794 N N . PHE A 1 99 ? -12.441 5.716 13.350 1.00 94.94 99 PHE A N 1
ATOM 795 C CA . PHE A 1 99 ? -11.349 5.005 14.034 1.00 94.94 99 PHE A CA 1
ATOM 796 C C . PHE A 1 99 ? -11.225 5.387 15.518 1.00 94.94 99 PHE A C 1
ATOM 798 O O . PHE A 1 99 ? -10.706 4.610 16.320 1.00 94.94 99 PHE A O 1
ATOM 805 N N . ARG A 1 100 ? -11.717 6.566 15.911 1.00 94.75 100 ARG A N 1
ATOM 806 C CA . ARG A 1 100 ? -11.676 7.042 17.297 1.00 94.75 100 ARG A CA 1
ATOM 807 C C . ARG A 1 100 ? -12.703 6.344 18.181 1.00 94.75 100 ARG A C 1
ATOM 809 O O . ARG A 1 100 ? -12.407 6.022 19.334 1.00 94.75 100 ARG A O 1
ATOM 816 N N . TYR A 1 101 ? -13.907 6.125 17.661 1.00 92.81 101 TYR A N 1
ATOM 817 C CA . TYR A 1 101 ? -15.046 5.676 18.464 1.00 92.81 101 TYR A CA 1
ATOM 818 C C . TYR A 1 101 ? -15.436 4.211 18.239 1.00 92.81 101 TYR A C 1
ATOM 820 O O . TYR A 1 101 ? -16.148 3.655 19.073 1.00 92.81 101 TYR A O 1
ATOM 828 N N . ASN A 1 102 ? -14.957 3.559 17.175 1.00 92.56 102 ASN A N 1
ATOM 829 C CA . ASN A 1 102 ? -15.296 2.167 16.892 1.00 92.56 102 ASN A CA 1
ATOM 830 C C . ASN A 1 102 ? -14.298 1.178 17.522 1.00 92.56 102 ASN A C 1
ATOM 832 O O . ASN A 1 102 ? -13.219 0.925 16.982 1.00 92.56 102 ASN A O 1
ATOM 836 N N . ASP A 1 103 ? -14.698 0.546 18.628 1.00 92.06 103 ASP A N 1
ATOM 837 C CA . ASP A 1 103 ? -13.902 -0.498 19.290 1.00 92.06 103 ASP A CA 1
ATOM 838 C C . ASP A 1 103 ? -13.593 -1.688 18.363 1.00 92.06 103 ASP A C 1
ATOM 840 O O . ASP A 1 103 ? -12.498 -2.240 18.424 1.00 92.06 103 ASP A O 1
ATOM 844 N N . LYS A 1 104 ? -14.492 -2.038 17.431 1.00 93.38 104 LYS A N 1
ATOM 845 C CA . LYS A 1 104 ? -14.270 -3.145 16.483 1.00 93.38 104 LYS A CA 1
ATOM 846 C C . LYS A 1 104 ? -13.176 -2.826 15.469 1.00 93.38 104 LYS A C 1
ATOM 848 O O . LYS A 1 104 ? -12.480 -3.736 15.032 1.00 93.38 104 LYS A O 1
ATOM 853 N N . LEU A 1 105 ? -13.025 -1.558 15.075 1.00 94.50 105 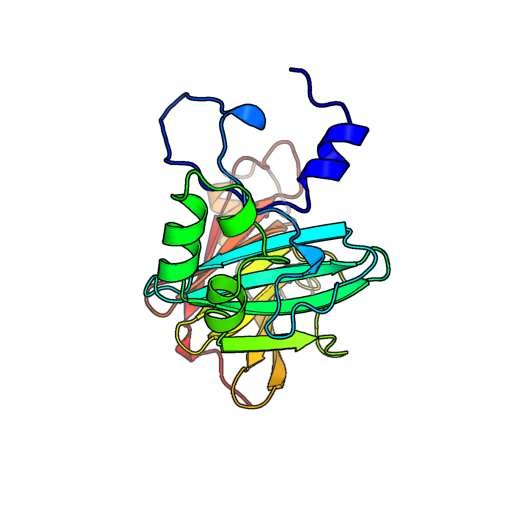LEU A N 1
ATOM 854 C CA . LEU A 1 105 ? -11.907 -1.146 14.221 1.00 94.50 105 LEU A CA 1
ATOM 855 C C . LEU A 1 105 ? -10.587 -1.237 14.988 1.00 94.50 105 L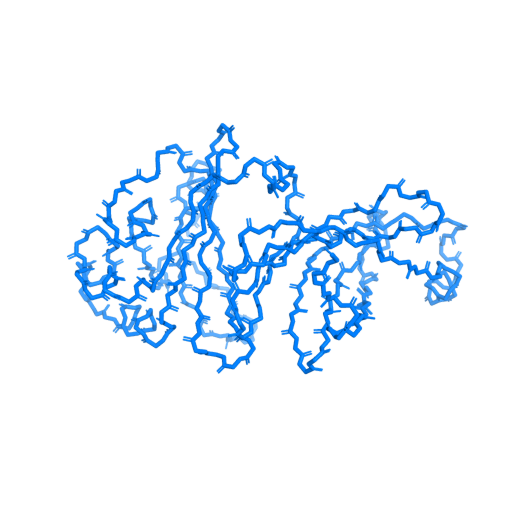EU A C 1
ATOM 857 O O . LEU A 1 105 ? -9.616 -1.757 14.447 1.00 94.50 105 LEU A O 1
ATOM 861 N N . ALA A 1 106 ? -10.563 -0.812 16.254 1.00 93.94 106 ALA A N 1
ATOM 862 C CA . ALA A 1 106 ? -9.379 -0.954 17.101 1.00 93.94 106 ALA A CA 1
ATOM 863 C C . ALA A 1 106 ? -8.996 -2.432 17.316 1.00 93.94 106 ALA A C 1
ATOM 865 O O . ALA A 1 106 ? -7.825 -2.788 17.191 1.00 93.94 106 ALA A O 1
ATOM 866 N N . GLU A 1 107 ? -9.975 -3.305 17.569 1.00 94.75 107 GLU A N 1
ATOM 867 C CA . GLU A 1 107 ? -9.778 -4.758 17.687 1.00 94.75 107 GLU A CA 1
ATOM 868 C C . GLU A 1 107 ? -9.304 -5.402 16.380 1.00 94.75 107 GLU A C 1
ATOM 870 O O . GLU A 1 107 ? -8.482 -6.317 16.408 1.00 94.75 107 GLU A O 1
ATOM 875 N N . ALA A 1 108 ? -9.784 -4.912 15.234 1.00 96.50 108 ALA A N 1
ATOM 876 C CA . ALA A 1 108 ? -9.369 -5.386 13.918 1.00 96.50 108 ALA A CA 1
ATOM 877 C C . ALA A 1 108 ? -7.929 -4.990 13.550 1.00 96.50 108 ALA A C 1
ATOM 879 O O . ALA A 1 108 ? -7.401 -5.518 12.570 1.00 96.50 108 ALA A O 1
ATOM 880 N N . CYS A 1 109 ? -7.300 -4.077 14.300 1.00 96.56 109 CYS A N 1
ATOM 881 C CA . CYS A 1 109 ? -5.897 -3.720 14.135 1.00 96.56 109 CYS A CA 1
ATOM 882 C C . CYS A 1 109 ? -4.999 -4.789 14.784 1.00 96.56 109 CYS A C 1
ATOM 884 O O . CYS A 1 109 ? -4.751 -4.786 15.996 1.00 96.56 109 CYS A O 1
ATOM 886 N N . ASP A 1 110 ? -4.460 -5.701 13.974 1.00 89.56 110 ASP A N 1
ATOM 887 C CA . ASP A 1 110 ? -3.618 -6.801 14.461 1.00 89.56 110 ASP A CA 1
ATOM 888 C C . ASP A 1 110 ? -2.342 -6.271 15.124 1.00 89.56 110 ASP A C 1
ATOM 890 O O . ASP A 1 110 ? -1.939 -6.714 16.206 1.00 89.56 110 ASP A O 1
ATOM 894 N N . SER A 1 111 ? -1.715 -5.304 14.460 1.00 85.75 111 SER A N 1
ATOM 895 C CA . SER A 1 111 ? -0.429 -4.727 14.830 1.00 85.75 111 SER A CA 1
ATOM 896 C C . SER A 1 111 ? -0.254 -3.356 14.196 1.00 85.75 111 SER A C 1
ATOM 898 O O . SER A 1 111 ? -0.728 -3.120 13.083 1.00 85.75 111 SER A O 1
ATOM 900 N N . ASP A 1 112 ? 0.516 -2.505 14.854 1.00 79.94 112 ASP A N 1
ATOM 901 C CA . ASP A 1 112 ? 0.978 -1.230 14.329 1.00 79.94 112 ASP A CA 1
ATOM 902 C C . ASP A 1 112 ? 2.466 -1.023 14.639 1.00 79.94 112 ASP A C 1
ATOM 904 O O . ASP A 1 112 ? 3.019 -1.603 15.576 1.00 79.94 112 ASP A O 1
ATOM 908 N N . VAL A 1 113 ? 3.126 -0.240 13.791 1.00 76.88 113 VAL A N 1
ATOM 909 C CA . VAL A 1 113 ? 4.527 0.158 13.927 1.00 76.88 113 VAL A CA 1
ATOM 910 C C . VAL A 1 113 ? 4.591 1.669 13.744 1.00 76.88 113 VAL A C 1
ATOM 912 O O . VAL A 1 113 ? 4.138 2.198 12.729 1.00 76.88 113 VAL A O 1
ATOM 915 N N . ILE A 1 114 ? 5.150 2.363 14.734 1.00 63.84 114 ILE A N 1
ATOM 916 C CA . ILE A 1 114 ? 5.355 3.816 14.731 1.00 63.84 114 ILE A CA 1
ATOM 917 C C . ILE A 1 114 ? 6.853 4.074 14.619 1.00 63.84 114 ILE A C 1
ATOM 919 O O . ILE A 1 114 ? 7.597 3.515 15.417 1.00 63.84 114 ILE A O 1
ATOM 923 N N . ASN A 1 115 ? 7.258 4.922 13.669 1.00 60.19 115 ASN A N 1
ATOM 924 C CA . ASN A 1 115 ? 8.626 5.401 13.450 1.00 60.19 115 ASN A CA 1
ATOM 925 C C . ASN A 1 115 ? 9.700 4.307 13.488 1.00 60.19 115 ASN A C 1
ATOM 927 O O . ASN A 1 115 ? 10.267 3.985 14.528 1.00 60.19 115 ASN A O 1
ATOM 931 N N . ALA A 1 116 ? 10.049 3.800 12.310 1.00 52.94 116 ALA A N 1
ATOM 932 C CA . ALA A 1 116 ? 11.346 3.183 12.118 1.00 52.94 116 ALA A CA 1
ATOM 933 C C . ALA A 1 116 ? 12.240 4.222 11.436 1.00 52.94 116 ALA A C 1
ATOM 935 O O . ALA A 1 116 ? 11.948 4.647 10.322 1.00 52.94 116 ALA A O 1
ATOM 936 N N . ASP A 1 117 ? 13.360 4.573 12.068 1.00 54.75 117 ASP A N 1
ATOM 937 C CA . ASP A 1 117 ? 14.476 5.316 11.452 1.00 54.75 117 ASP A CA 1
ATOM 938 C C . ASP A 1 117 ? 14.997 4.638 10.157 1.00 54.75 117 ASP A C 1
ATOM 940 O O . ASP A 1 117 ? 15.816 5.188 9.426 1.00 54.75 117 ASP A O 1
ATOM 944 N N . ASN A 1 118 ? 14.484 3.437 9.867 1.00 52.41 118 ASN A N 1
ATOM 945 C CA . ASN A 1 118 ? 14.803 2.541 8.765 1.00 52.41 118 ASN A CA 1
ATOM 946 C C . ASN A 1 118 ? 13.774 2.584 7.619 1.00 52.41 118 ASN A C 1
ATOM 948 O O . ASN A 1 118 ? 13.673 1.619 6.864 1.00 52.41 118 ASN A O 1
ATOM 952 N N . VAL A 1 119 ? 12.948 3.624 7.518 1.00 55.94 119 VAL A N 1
ATOM 953 C CA . VAL A 1 119 ? 11.946 3.770 6.449 1.00 55.94 119 VAL A CA 1
ATOM 954 C C . VAL A 1 119 ? 12.313 4.981 5.603 1.00 55.94 119 VAL A C 1
ATOM 956 O O . VAL A 1 119 ? 12.703 6.001 6.172 1.00 55.94 119 VAL A O 1
ATOM 959 N N . PRO A 1 120 ? 12.193 4.921 4.265 1.00 53.25 120 PRO A N 1
ATOM 960 C CA . PRO A 1 120 ? 12.496 6.069 3.424 1.00 53.25 120 PRO A CA 1
ATOM 961 C C . PRO A 1 120 ? 11.650 7.285 3.835 1.00 53.25 120 PRO A C 1
ATOM 963 O O . PRO A 1 120 ? 10.455 7.354 3.558 1.00 53.25 120 PRO A O 1
ATOM 966 N N . ASN A 1 121 ? 12.280 8.281 4.465 1.00 53.34 121 ASN A N 1
ATOM 967 C CA . ASN A 1 121 ? 11.660 9.571 4.803 1.00 53.34 121 ASN A CA 1
ATOM 968 C C . ASN A 1 121 ? 11.481 10.489 3.569 1.00 53.34 121 ASN A C 1
ATOM 970 O O . ASN A 1 121 ? 11.133 11.662 3.704 1.00 53.34 121 ASN A O 1
ATOM 974 N N . GLY A 1 122 ? 11.724 9.961 2.364 1.00 57.69 122 GLY A N 1
ATOM 975 C CA . GLY A 1 122 ? 11.612 10.658 1.084 1.00 57.69 122 GLY A CA 1
ATOM 976 C C . GLY A 1 122 ? 10.230 10.565 0.426 1.00 57.69 122 GLY A C 1
ATOM 977 O O . GLY A 1 122 ? 9.230 10.152 1.023 1.00 57.69 122 GLY A O 1
ATOM 978 N N . GLN A 1 123 ? 10.170 10.976 -0.841 1.00 60.66 123 GLN A N 1
ATOM 979 C CA . GLN A 1 123 ? 8.977 10.850 -1.674 1.00 60.66 123 GLN A CA 1
ATOM 980 C C . GLN A 1 123 ? 8.711 9.368 -1.978 1.00 60.66 123 GLN A C 1
ATOM 982 O O . GLN A 1 123 ? 9.347 8.765 -2.834 1.00 60.66 123 GLN A O 1
ATOM 987 N N . LEU A 1 124 ? 7.779 8.778 -1.231 1.00 73.75 124 LEU A N 1
ATOM 988 C CA . LEU A 1 124 ? 7.247 7.441 -1.491 1.00 73.75 124 LEU A CA 1
ATOM 989 C C . LEU A 1 124 ? 6.458 7.462 -2.805 1.00 73.75 124 LEU A C 1
ATOM 991 O O . LEU A 1 124 ? 5.435 8.147 -2.865 1.00 73.75 124 LEU A O 1
ATOM 995 N N . GLN A 1 125 ? 6.939 6.720 -3.806 1.00 82.50 125 GLN A N 1
ATOM 996 C CA . GLN A 1 125 ? 6.283 6.575 -5.113 1.00 82.50 125 GLN A CA 1
ATOM 997 C C . GLN A 1 125 ? 5.319 5.380 -5.155 1.00 82.50 125 GLN A C 1
ATOM 999 O O . GLN A 1 125 ? 4.455 5.294 -6.019 1.00 82.50 125 GLN A O 1
ATOM 1004 N N . GLY A 1 126 ? 5.421 4.461 -4.192 1.00 89.06 126 GLY A N 1
ATOM 1005 C CA . GLY A 1 126 ? 4.502 3.337 -4.073 1.00 89.06 126 GLY A CA 1
ATOM 1006 C C . GLY A 1 126 ? 4.677 2.564 -2.772 1.00 89.06 126 GLY A C 1
ATOM 1007 O O . GLY A 1 126 ? 5.743 2.593 -2.151 1.00 89.06 126 GLY A O 1
ATOM 1008 N N . ILE A 1 127 ? 3.606 1.880 -2.364 1.00 90.50 127 ILE A N 1
ATOM 1009 C CA . ILE A 1 127 ? 3.589 0.990 -1.205 1.00 90.50 127 ILE A CA 1
ATOM 1010 C C . ILE A 1 127 ? 2.754 -0.261 -1.483 1.00 90.50 127 ILE A C 1
ATOM 1012 O O . ILE A 1 127 ? 1.651 -0.167 -2.021 1.00 90.50 127 ILE A O 1
ATOM 1016 N N . ALA A 1 128 ? 3.268 -1.418 -1.077 1.00 94.31 128 ALA A N 1
ATOM 1017 C CA . ALA A 1 128 ? 2.578 -2.699 -1.148 1.00 94.31 128 ALA A CA 1
ATOM 1018 C C . ALA A 1 128 ? 2.846 -3.547 0.102 1.00 94.31 128 ALA A C 1
ATOM 1020 O O . ALA A 1 128 ? 3.803 -3.298 0.838 1.00 94.31 128 ALA A O 1
ATOM 1021 N N . ILE A 1 129 ? 2.002 -4.551 0.330 1.00 94.31 129 ILE A N 1
ATOM 1022 C CA . ILE A 1 129 ? 2.241 -5.608 1.318 1.00 94.31 129 ILE A CA 1
ATOM 1023 C C . ILE A 1 129 ? 2.096 -6.986 0.690 1.00 94.31 129 ILE A C 1
ATOM 1025 O O . ILE A 1 129 ? 1.334 -7.155 -0.261 1.00 94.31 129 ILE A O 1
ATOM 1029 N N . ASP A 1 130 ? 2.809 -7.968 1.232 1.00 94.81 130 ASP A N 1
ATOM 1030 C CA . ASP A 1 130 ? 2.589 -9.381 0.923 1.00 94.81 130 ASP A CA 1
ATOM 1031 C C . ASP A 1 130 ? 1.629 -10.035 1.939 1.00 94.81 130 ASP A C 1
ATOM 1033 O O . ASP A 1 130 ? 1.065 -9.380 2.823 1.00 94.81 130 ASP A O 1
ATOM 1037 N N . ASN A 1 131 ? 1.408 -11.345 1.798 1.00 93.94 131 ASN A N 1
ATOM 1038 C CA . ASN A 1 131 ? 0.541 -12.104 2.705 1.00 93.94 131 ASN A CA 1
ATOM 1039 C C . ASN A 1 131 ? 1.162 -12.315 4.100 1.00 93.94 131 ASN A C 1
ATOM 1041 O O . ASN A 1 131 ? 0.423 -12.549 5.058 1.00 93.94 131 ASN A O 1
ATOM 1045 N N . ASP A 1 132 ? 2.485 -12.182 4.224 1.00 92.12 132 ASP A N 1
ATOM 1046 C CA . ASP A 1 132 ? 3.218 -12.236 5.495 1.00 92.12 132 ASP A CA 1
ATOM 1047 C C . ASP A 1 132 ? 3.301 -10.861 6.180 1.00 92.12 132 ASP A C 1
ATOM 1049 O O . ASP A 1 132 ? 3.792 -10.732 7.308 1.00 92.12 132 ASP A O 1
ATOM 1053 N N . LEU A 1 133 ? 2.714 -9.841 5.541 1.00 92.12 133 LEU A N 1
ATOM 1054 C CA . LEU A 1 133 ? 2.604 -8.461 5.998 1.00 92.12 133 LEU A CA 1
ATOM 1055 C C . LEU A 1 133 ? 3.953 -7.742 6.081 1.00 92.12 133 LEU A C 1
ATOM 1057 O O . LEU A 1 133 ? 4.096 -6.781 6.844 1.00 92.12 133 LEU A O 1
ATOM 1061 N N . ASN A 1 134 ? 4.919 -8.174 5.271 1.00 92.19 134 ASN A N 1
ATOM 1062 C CA . ASN A 1 134 ? 6.102 -7.385 4.966 1.00 92.19 134 ASN A CA 1
ATOM 1063 C C . ASN A 1 134 ? 5.678 -6.162 4.144 1.00 92.19 134 ASN A C 1
ATOM 1065 O O . ASN A 1 134 ? 4.775 -6.239 3.309 1.00 92.19 134 ASN A O 1
ATOM 1069 N N . ILE A 1 135 ? 6.305 -5.017 4.403 1.00 91.75 135 ILE A N 1
ATOM 1070 C CA . ILE A 1 135 ? 5.969 -3.752 3.742 1.00 91.75 135 ILE A CA 1
ATOM 1071 C C . ILE A 1 135 ? 7.015 -3.467 2.682 1.00 91.75 135 ILE A C 1
ATOM 1073 O O . ILE A 1 135 ? 8.199 -3.373 2.992 1.00 91.75 135 ILE A O 1
ATOM 1077 N N . TYR A 1 136 ? 6.564 -3.255 1.457 1.00 92.50 136 TYR A N 1
ATOM 1078 C CA . TYR A 1 136 ? 7.398 -2.941 0.313 1.00 92.50 136 TYR A CA 1
ATOM 1079 C C . TYR A 1 136 ? 7.155 -1.498 -0.081 1.00 92.50 136 TYR A C 1
ATOM 1081 O O . TYR A 1 136 ? 6.015 -1.067 -0.253 1.00 92.50 136 TYR A O 1
ATOM 1089 N N . THR A 1 137 ? 8.234 -0.751 -0.243 1.00 89.44 137 THR A N 1
ATOM 1090 C CA . THR A 1 137 ? 8.207 0.615 -0.761 1.00 89.44 137 THR A CA 1
ATOM 1091 C C . THR A 1 137 ? 9.132 0.704 -1.959 1.00 89.44 137 THR A C 1
ATOM 1093 O O . THR A 1 137 ? 10.130 -0.013 -2.021 1.00 89.44 137 THR A O 1
ATOM 1096 N N . CYS A 1 138 ? 8.792 1.563 -2.914 1.00 88.94 138 CYS A N 1
ATOM 1097 C CA . CYS A 1 138 ? 9.621 1.801 -4.088 1.00 88.94 138 CYS A CA 1
ATOM 1098 C C . CYS A 1 138 ? 9.964 3.283 -4.241 1.00 88.94 138 CYS A C 1
ATOM 1100 O O . CYS A 1 138 ? 9.149 4.169 -3.952 1.00 88.94 138 CYS A O 1
ATOM 1102 N N . SER A 1 139 ? 11.168 3.534 -4.740 1.00 85.75 139 SER A N 1
ATOM 1103 C CA . SER A 1 139 ? 11.653 4.854 -5.131 1.00 85.75 139 SER A CA 1
ATOM 1104 C C . SER A 1 139 ? 12.497 4.760 -6.398 1.00 85.75 139 SER A C 1
ATOM 1106 O O . SER A 1 139 ? 12.924 3.669 -6.788 1.00 85.75 139 SER A O 1
ATOM 1108 N N . ASP A 1 140 ? 12.769 5.913 -7.006 1.00 83.69 140 ASP A N 1
ATOM 1109 C CA . ASP A 1 140 ? 13.732 6.032 -8.101 1.00 83.69 140 ASP A CA 1
ATOM 1110 C C . ASP A 1 140 ? 15.078 5.396 -7.711 1.00 83.69 140 ASP A C 1
ATOM 1112 O O . ASP A 1 140 ? 15.543 5.516 -6.572 1.00 83.69 140 ASP A O 1
ATOM 1116 N N . GLY A 1 141 ? 15.693 4.702 -8.669 1.00 77.38 141 GLY A N 1
ATOM 1117 C CA . GLY A 1 141 ? 17.082 4.273 -8.566 1.00 77.38 141 GLY A CA 1
ATOM 1118 C C . GLY A 1 141 ? 18.040 5.463 -8.631 1.00 77.38 141 GLY A C 1
ATOM 1119 O O . GLY A 1 141 ? 17.722 6.512 -9.185 1.00 77.38 141 GLY A O 1
ATOM 1120 N N . GLU A 1 142 ? 19.264 5.290 -8.133 1.00 69.88 142 GLU A N 1
ATOM 1121 C CA . GLU A 1 142 ? 20.308 6.324 -8.226 1.00 69.88 142 GLU A CA 1
ATOM 1122 C C . GLU A 1 142 ? 20.865 6.509 -9.657 1.00 69.88 142 GLU A C 1
ATOM 1124 O O . GLU A 1 142 ? 21.872 7.189 -9.835 1.00 69.88 142 GLU A O 1
ATOM 1129 N N . ASN A 1 143 ? 20.271 5.873 -10.682 1.00 61.72 143 ASN A N 1
ATOM 1130 C CA . ASN A 1 143 ? 20.720 5.820 -12.086 1.00 61.72 143 ASN A CA 1
ATOM 1131 C C . ASN A 1 143 ? 22.175 5.349 -12.312 1.00 61.72 143 ASN A C 1
ATOM 1133 O O . ASN A 1 143 ? 22.628 5.229 -13.450 1.00 61.72 143 ASN A O 1
ATOM 1137 N N . ASN A 1 144 ? 22.895 4.986 -11.251 1.00 61.19 144 ASN A N 1
ATOM 1138 C CA . ASN A 1 144 ? 24.199 4.348 -11.317 1.00 61.19 144 ASN A CA 1
ATOM 1139 C C . ASN A 1 144 ? 24.036 2.881 -11.749 1.00 61.19 144 ASN A C 1
ATOM 1141 O O . ASN A 1 144 ? 23.203 2.148 -11.213 1.00 61.19 144 ASN A O 1
ATOM 1145 N N . TYR A 1 145 ? 24.846 2.435 -12.715 1.00 60.03 145 TYR A N 1
ATOM 1146 C CA . TYR A 1 145 ? 24.897 1.039 -13.179 1.00 60.03 145 TYR A CA 1
ATOM 1147 C C . TYR A 1 145 ? 23.552 0.458 -13.656 1.00 60.03 145 TYR A C 1
ATOM 1149 O O . TYR A 1 145 ? 23.283 -0.718 -13.433 1.00 60.03 145 TYR A O 1
ATOM 1157 N N . ASN A 1 146 ? 22.704 1.258 -14.314 1.00 72.81 146 ASN A N 1
ATOM 1158 C CA . ASN A 1 146 ? 21.367 0.846 -14.774 1.00 72.81 146 ASN A CA 1
ATOM 1159 C C . ASN A 1 146 ? 20.387 0.454 -13.649 1.00 72.81 146 ASN A C 1
ATOM 1161 O O . ASN A 1 146 ? 19.400 -0.234 -13.918 1.00 72.81 146 ASN A O 1
ATOM 1165 N N . CYS A 1 147 ? 20.628 0.879 -12.404 1.00 78.88 147 CYS A N 1
ATOM 1166 C CA . CYS A 1 147 ? 19.629 0.770 -11.342 1.00 78.88 147 CYS A CA 1
ATOM 1167 C C . CYS A 1 147 ? 18.440 1.683 -11.670 1.00 78.88 147 CYS A C 1
ATOM 1169 O O . CYS A 1 147 ? 18.610 2.894 -11.816 1.00 78.88 147 CYS A O 1
ATOM 1171 N N . ARG A 1 148 ? 17.249 1.096 -11.815 1.00 83.00 148 ARG A N 1
ATOM 1172 C CA . ARG A 1 148 ? 16.013 1.791 -12.211 1.00 83.00 148 ARG A CA 1
ATOM 1173 C C . ARG A 1 148 ? 15.123 2.109 -11.023 1.00 83.00 148 ARG A C 1
ATOM 1175 O O . ARG A 1 148 ? 14.531 3.180 -10.978 1.00 83.00 148 ARG A O 1
ATOM 1182 N N . ALA A 1 149 ? 15.063 1.201 -10.058 1.00 87.62 149 ALA A N 1
ATOM 1183 C CA . ALA A 1 149 ? 14.295 1.375 -8.837 1.00 87.62 149 ALA A CA 1
ATOM 1184 C C . ALA A 1 149 ? 15.066 0.825 -7.641 1.00 87.62 149 ALA A C 1
ATOM 1186 O O . ALA A 1 149 ? 15.844 -0.121 -7.774 1.00 87.62 149 ALA A O 1
ATOM 1187 N N . VAL A 1 150 ? 14.785 1.376 -6.466 1.00 88.88 150 VAL A N 1
ATOM 1188 C CA . VAL A 1 150 ? 15.127 0.746 -5.190 1.00 88.88 150 VAL A CA 1
ATOM 1189 C C . VAL A 1 150 ? 13.839 0.237 -4.566 1.00 88.88 150 VAL A C 1
ATOM 1191 O O . VAL A 1 150 ? 12.886 0.998 -4.394 1.00 88.88 150 VAL A O 1
ATOM 1194 N N . ILE A 1 151 ? 13.810 -1.051 -4.229 1.00 90.44 151 ILE A N 1
ATOM 1195 C CA . ILE A 1 151 ? 12.768 -1.633 -3.385 1.00 90.44 151 ILE A CA 1
ATOM 1196 C C . ILE A 1 151 ? 13.317 -1.691 -1.965 1.00 90.44 151 ILE A C 1
ATOM 1198 O O . ILE A 1 151 ? 14.323 -2.356 -1.727 1.00 90.44 151 ILE A O 1
ATOM 1202 N N . SER A 1 152 ? 12.648 -1.047 -1.015 1.00 89.69 152 SER A N 1
ATOM 1203 C CA . SER A 1 152 ? 12.929 -1.217 0.413 1.00 89.69 152 SER A CA 1
ATOM 1204 C C . SER A 1 152 ? 11.837 -2.057 1.059 1.00 89.69 152 SER A C 1
ATOM 1206 O O . SER A 1 152 ? 10.650 -1.752 0.914 1.00 89.69 152 SER A O 1
ATOM 1208 N N . VAL A 1 153 ? 12.245 -3.098 1.783 1.00 90.50 153 VAL A N 1
ATOM 1209 C CA . VAL A 1 153 ? 11.362 -4.095 2.392 1.00 90.50 153 VAL A CA 1
ATOM 1210 C C . VAL A 1 153 ? 11.543 -4.085 3.895 1.00 90.50 153 VAL A C 1
ATOM 1212 O O . VAL A 1 153 ? 12.638 -4.346 4.391 1.00 90.50 153 VAL A O 1
ATOM 1215 N N . ILE A 1 154 ? 10.466 -3.782 4.612 1.00 89.38 154 ILE A N 1
ATOM 1216 C CA . ILE A 1 154 ? 10.388 -3.867 6.067 1.00 89.38 154 ILE A CA 1
ATOM 1217 C C . ILE A 1 154 ? 9.792 -5.231 6.401 1.00 89.38 154 ILE A C 1
ATOM 1219 O O . ILE A 1 154 ? 8.594 -5.456 6.205 1.00 89.38 154 ILE A O 1
ATOM 1223 N N . PHE A 1 155 ? 10.618 -6.135 6.916 1.00 89.19 155 PHE A N 1
ATOM 1224 C CA . PHE A 1 155 ? 10.170 -7.471 7.285 1.00 89.19 155 PHE A CA 1
ATOM 1225 C C . PHE A 1 155 ? 9.414 -7.427 8.607 1.00 89.19 155 PHE A C 1
ATOM 1227 O O . PHE A 1 155 ? 9.929 -6.954 9.626 1.00 89.19 155 PHE A O 1
ATOM 1234 N N . LYS A 1 156 ? 8.179 -7.932 8.616 1.00 87.12 156 LYS A N 1
ATOM 1235 C CA . LYS A 1 156 ? 7.328 -7.889 9.812 1.00 87.12 156 LYS A CA 1
ATOM 1236 C C . LYS A 1 156 ? 7.896 -8.726 10.954 1.00 87.12 156 LYS A C 1
ATOM 1238 O O . LYS A 1 156 ? 7.806 -8.324 12.116 1.00 87.12 156 LYS A O 1
ATOM 1243 N N . SER A 1 157 ? 8.452 -9.888 10.624 1.00 86.12 157 SER A N 1
ATOM 1244 C CA . SER A 1 157 ? 9.003 -10.855 11.575 1.00 86.12 157 SER A CA 1
ATOM 1245 C C . SER A 1 157 ? 10.189 -10.281 12.355 1.00 86.12 157 SER A C 1
ATOM 1247 O O . SER A 1 157 ? 10.177 -10.291 13.587 1.00 86.12 157 SER A O 1
ATOM 1249 N N . SER A 1 158 ? 11.194 -9.749 11.656 1.00 86.69 158 SER A N 1
ATOM 1250 C CA . SER A 1 158 ? 12.434 -9.245 12.259 1.00 86.69 158 SER A CA 1
ATOM 1251 C C . SER A 1 158 ? 12.393 -7.765 12.629 1.00 86.69 158 SER A C 1
ATOM 1253 O O . SER A 1 158 ? 13.215 -7.314 13.429 1.00 86.69 158 SER A O 1
ATOM 1255 N N . LYS A 1 159 ? 11.451 -7.005 12.053 1.00 83.94 159 LYS A N 1
ATOM 1256 C CA . LYS A 1 159 ? 11.380 -5.537 12.123 1.00 83.94 159 LYS A CA 1
ATOM 1257 C C . LYS A 1 159 ? 12.614 -4.847 11.528 1.00 83.94 159 LYS A C 1
ATOM 1259 O O . LYS A 1 159 ? 12.945 -3.726 11.921 1.00 83.94 159 LYS A O 1
ATOM 1264 N N . ARG A 1 160 ? 13.314 -5.516 10.610 1.00 85.00 160 ARG A N 1
ATOM 1265 C CA . ARG A 1 160 ? 14.459 -4.965 9.876 1.00 85.00 160 ARG A CA 1
ATOM 1266 C C . ARG A 1 160 ? 14.032 -4.484 8.498 1.00 85.00 160 ARG A C 1
ATOM 1268 O O . ARG A 1 160 ? 13.083 -5.010 7.922 1.00 85.00 160 ARG A O 1
ATOM 1275 N N . THR A 1 161 ? 14.776 -3.513 7.978 1.00 86.62 161 THR A N 1
ATOM 1276 C CA . THR A 1 161 ? 14.613 -3.032 6.607 1.00 86.62 161 THR A CA 1
ATOM 1277 C C . THR A 1 161 ? 15.822 -3.433 5.780 1.00 86.62 161 THR A C 1
ATOM 1279 O O . THR A 1 161 ? 16.954 -3.223 6.214 1.00 86.62 161 THR A O 1
ATOM 1282 N N . TYR A 1 162 ? 15.574 -3.944 4.579 1.00 88.44 162 TYR A N 1
ATOM 1283 C CA . TYR A 1 162 ? 16.590 -4.217 3.564 1.00 88.44 162 TYR A CA 1
ATOM 1284 C C . TYR A 1 162 ? 16.221 -3.502 2.261 1.00 88.44 162 TYR A C 1
ATOM 1286 O O . TYR A 1 162 ? 15.039 -3.321 1.972 1.00 88.44 162 TYR A O 1
ATOM 1294 N N . SER A 1 163 ? 17.223 -3.095 1.481 1.00 88.75 163 SER A N 1
ATOM 1295 C CA . SER A 1 163 ? 17.029 -2.413 0.197 1.00 88.75 163 SER A CA 1
ATOM 1296 C C . SER A 1 163 ? 17.663 -3.207 -0.938 1.00 88.75 163 SER A C 1
ATOM 1298 O O . SER A 1 163 ? 18.790 -3.682 -0.811 1.00 88.75 163 SER A O 1
ATOM 1300 N N . TYR A 1 164 ? 16.946 -3.307 -2.054 1.00 89.75 164 TYR A N 1
ATOM 1301 C CA . TYR A 1 164 ? 17.321 -4.082 -3.230 1.00 89.75 164 TYR A CA 1
ATOM 1302 C C . TYR A 1 164 ? 17.286 -3.173 -4.455 1.00 89.75 164 TYR A C 1
ATOM 1304 O O . TYR A 1 164 ? 16.286 -2.501 -4.718 1.00 89.75 164 TYR A O 1
ATOM 1312 N N . ASN A 1 165 ? 18.381 -3.162 -5.210 1.00 88.69 165 ASN A N 1
ATOM 1313 C CA . ASN A 1 165 ? 18.449 -2.458 -6.484 1.00 88.69 165 ASN A CA 1
ATOM 1314 C C . ASN A 1 165 ? 17.787 -3.303 -7.570 1.00 88.69 165 ASN A C 1
ATOM 1316 O O . ASN A 1 165 ? 18.132 -4.470 -7.754 1.00 88.69 165 ASN A O 1
ATOM 1320 N N . VAL A 1 166 ? 16.879 -2.690 -8.320 1.00 87.19 166 VAL A N 1
ATOM 1321 C CA . VAL A 1 166 ? 16.244 -3.298 -9.486 1.00 87.19 166 VAL A CA 1
ATOM 1322 C C . VAL A 1 166 ? 16.929 -2.765 -10.730 1.00 87.19 166 VAL A C 1
ATOM 1324 O O . VAL A 1 166 ? 16.883 -1.568 -11.022 1.00 87.19 166 VAL A O 1
ATOM 1327 N N . TYR A 1 167 ? 17.566 -3.666 -11.466 1.00 84.88 167 TYR A N 1
ATOM 1328 C CA . TYR A 1 167 ? 18.263 -3.354 -12.706 1.00 84.88 167 TYR A CA 1
ATOM 1329 C C . TYR A 1 167 ? 17.364 -3.643 -13.907 1.00 84.88 167 TYR A C 1
ATOM 1331 O O . TYR A 1 167 ? 16.609 -4.613 -13.905 1.00 84.88 167 TYR A O 1
ATOM 1339 N N . GLY A 1 168 ? 17.453 -2.806 -14.941 1.00 77.44 168 GLY A N 1
ATOM 1340 C CA . GLY A 1 168 ? 16.667 -2.963 -16.165 1.00 77.44 168 GLY A CA 1
ATOM 1341 C C . GLY A 1 168 ? 17.385 -2.409 -17.392 1.00 77.44 168 GLY A C 1
ATOM 1342 O O . GLY A 1 168 ? 18.095 -1.396 -17.304 1.00 77.44 168 GLY A O 1
ATOM 1343 N N . ASP A 1 169 ? 17.198 -3.075 -18.532 1.00 79.25 169 ASP A N 1
ATOM 1344 C CA . ASP A 1 169 ? 17.758 -2.653 -19.815 1.00 79.25 169 ASP A CA 1
ATOM 1345 C C . ASP A 1 169 ? 16.896 -1.552 -20.453 1.00 79.25 169 ASP A C 1
ATOM 1347 O O . ASP A 1 169 ? 15.726 -1.749 -20.771 1.00 79.25 169 ASP A O 1
ATOM 1351 N N . ILE A 1 170 ? 17.494 -0.376 -20.653 1.00 79.62 170 ILE A N 1
ATOM 1352 C CA . ILE A 1 170 ? 16.823 0.775 -21.268 1.00 79.62 170 ILE A CA 1
ATOM 1353 C C . ILE A 1 170 ? 16.654 0.597 -22.782 1.00 79.62 170 ILE A C 1
ATOM 1355 O O . ILE A 1 170 ? 15.783 1.223 -23.383 1.00 79.62 170 ILE A O 1
ATOM 1359 N N . GLY A 1 171 ? 17.475 -0.256 -23.407 1.00 82.19 171 GLY A N 1
ATOM 1360 C CA . GLY A 1 171 ? 17.474 -0.467 -24.851 1.00 82.19 171 GLY A CA 1
ATOM 1361 C C . GLY A 1 171 ? 16.142 -1.010 -25.360 1.00 82.19 171 GLY A C 1
ATOM 1362 O O . GLY A 1 171 ? 15.640 -0.545 -26.383 1.00 82.19 171 GLY A O 1
ATOM 1363 N N . GLU A 1 172 ? 15.527 -1.931 -24.615 1.00 80.12 172 GLU A N 1
ATOM 1364 C CA . GLU A 1 172 ? 14.213 -2.483 -24.954 1.00 80.12 172 GLU A CA 1
ATOM 1365 C C . GLU A 1 172 ? 13.110 -1.412 -24.891 1.00 80.12 172 GLU A C 1
ATOM 1367 O O . GLU A 1 172 ? 12.291 -1.301 -25.803 1.00 80.12 172 GLU A O 1
ATOM 1372 N N . MET A 1 173 ? 13.116 -0.552 -23.871 1.00 83.00 173 MET A N 1
ATOM 1373 C CA . MET A 1 173 ? 12.143 0.542 -23.764 1.00 83.00 173 MET A CA 1
ATOM 1374 C C . MET A 1 173 ? 12.318 1.572 -24.881 1.00 83.00 173 MET A C 1
ATOM 1376 O O . MET A 1 173 ? 11.340 1.978 -25.505 1.00 83.00 173 MET A O 1
ATOM 1380 N N . LEU A 1 174 ? 13.561 1.967 -25.171 1.00 86.25 174 LEU A N 1
ATOM 1381 C CA . LEU A 1 174 ? 13.878 2.885 -26.268 1.00 86.25 174 LEU A CA 1
ATOM 1382 C C . LEU A 1 174 ? 13.433 2.326 -27.627 1.00 86.25 174 LEU A C 1
ATOM 1384 O O . LEU A 1 174 ? 12.948 3.080 -28.474 1.00 86.25 174 LEU A O 1
ATOM 1388 N N . TYR A 1 175 ? 13.549 1.009 -27.823 1.00 86.06 175 TYR A N 1
ATOM 1389 C CA . TYR A 1 175 ? 13.046 0.328 -29.013 1.00 86.06 175 TYR A CA 1
ATOM 1390 C C . TYR A 1 175 ? 11.525 0.490 -29.166 1.00 86.06 175 TYR A C 1
ATOM 1392 O O . TYR A 1 175 ? 11.059 0.875 -30.242 1.00 86.06 175 TYR A O 1
ATOM 1400 N N . TYR A 1 176 ? 10.753 0.280 -28.093 1.00 84.31 176 TYR A N 1
ATOM 1401 C CA . TYR A 1 176 ? 9.295 0.466 -28.107 1.00 84.31 176 TYR A CA 1
ATOM 1402 C C . TYR A 1 176 ? 8.857 1.930 -28.222 1.00 84.31 176 TYR A C 1
ATOM 1404 O O . TYR A 1 176 ? 7.770 2.208 -28.721 1.00 84.31 176 TYR A O 1
ATOM 1412 N N . LEU A 1 177 ? 9.713 2.878 -27.838 1.00 86.19 177 LEU A N 1
ATOM 1413 C CA . LEU A 1 177 ? 9.492 4.305 -28.080 1.00 86.19 177 LEU A CA 1
ATOM 1414 C C . LEU A 1 177 ? 9.797 4.725 -29.528 1.00 86.19 177 LEU A C 1
ATOM 1416 O O . LEU A 1 177 ? 9.710 5.908 -29.847 1.00 86.19 177 LEU A O 1
ATOM 1420 N N . HIS A 1 178 ? 10.156 3.792 -30.419 1.00 83.44 178 HIS A N 1
ATOM 1421 C CA . HIS A 1 178 ? 10.365 4.028 -31.853 1.00 83.44 178 HIS A CA 1
ATOM 1422 C C . HIS A 1 178 ? 11.297 5.214 -32.174 1.00 83.44 178 HIS A C 1
ATOM 1424 O O . HIS A 1 178 ? 11.098 5.928 -33.157 1.00 83.44 178 HIS A O 1
ATOM 1430 N N . GLY A 1 179 ? 12.318 5.440 -31.341 1.00 80.81 179 GLY A N 1
ATOM 1431 C CA . GLY A 1 179 ? 13.283 6.527 -31.532 1.00 80.81 179 GLY A CA 1
ATOM 1432 C C . GLY A 1 179 ? 12.734 7.933 -31.268 1.00 80.81 179 GLY A C 1
ATOM 1433 O O . GLY A 1 179 ? 13.364 8.906 -31.677 1.00 80.81 179 GLY A O 1
ATOM 1434 N N . GLN A 1 180 ? 11.591 8.064 -30.582 1.00 81.12 180 GLN A N 1
ATOM 1435 C CA . GLN A 1 180 ? 11.059 9.362 -30.137 1.00 81.12 180 GLN A CA 1
ATOM 1436 C C . GLN A 1 180 ? 12.048 10.129 -29.250 1.00 81.12 180 GLN A C 1
ATOM 1438 O O . GLN A 1 180 ? 12.041 11.358 -29.236 1.00 81.12 180 GLN A O 1
ATOM 1443 N N . VAL A 1 181 ? 12.906 9.405 -28.529 1.00 81.69 181 VAL A N 1
ATOM 1444 C CA . VAL A 1 181 ? 13.971 9.954 -27.692 1.00 81.69 181 VAL A CA 1
ATOM 1445 C C . VAL A 1 181 ? 15.249 9.135 -27.859 1.00 81.69 181 VAL A C 1
ATOM 1447 O O . VAL A 1 181 ? 15.200 7.935 -28.127 1.00 81.69 181 VAL A O 1
ATOM 1450 N N . SER A 1 182 ? 16.400 9.792 -27.710 1.00 79.44 182 SER A N 1
ATOM 1451 C CA . SER A 1 182 ? 17.722 9.148 -27.723 1.00 79.44 182 SER A CA 1
ATOM 1452 C C . SER A 1 182 ? 18.211 8.741 -26.332 1.00 79.44 182 SER A C 1
ATOM 1454 O O . SER A 1 182 ? 19.191 8.012 -26.224 1.00 79.44 182 SER A O 1
ATOM 1456 N N . ASP A 1 183 ? 17.554 9.243 -25.287 1.00 81.44 183 ASP A N 1
ATOM 1457 C CA . ASP A 1 183 ? 17.815 8.937 -23.885 1.00 81.44 183 ASP A CA 1
ATOM 1458 C C . ASP A 1 183 ? 16.479 8.890 -23.134 1.00 81.44 183 ASP A C 1
ATOM 1460 O O . ASP A 1 183 ? 15.523 9.576 -23.513 1.00 81.44 183 ASP A O 1
ATOM 1464 N N . LEU A 1 184 ? 16.398 8.054 -22.104 1.00 82.44 184 LEU A N 1
ATOM 1465 C CA . LEU A 1 184 ? 15.174 7.788 -21.367 1.00 82.44 184 LEU A CA 1
ATOM 1466 C C . LEU A 1 184 ? 15.437 7.835 -19.865 1.00 82.44 184 LEU A C 1
ATOM 1468 O O . LEU A 1 184 ? 15.988 6.910 -19.270 1.00 82.44 184 LEU A O 1
ATOM 1472 N N . GLU A 1 185 ? 14.952 8.906 -19.248 1.00 85.50 185 GLU A N 1
ATOM 1473 C CA . GLU A 1 185 ? 14.833 9.003 -17.801 1.00 85.50 185 GLU A CA 1
ATOM 1474 C C . GLU A 1 185 ? 13.448 8.537 -17.358 1.00 85.50 185 GLU A C 1
ATOM 1476 O O . GLU A 1 185 ? 12.427 8.973 -17.899 1.00 85.50 185 GLU A O 1
ATOM 1481 N N . LEU A 1 186 ? 13.418 7.673 -16.347 1.00 85.50 186 LEU A N 1
ATOM 1482 C CA . LEU A 1 186 ? 12.194 7.103 -15.795 1.00 85.50 186 LEU A CA 1
ATOM 1483 C C . LEU A 1 186 ? 11.898 7.679 -14.408 1.00 85.50 186 LEU A C 1
A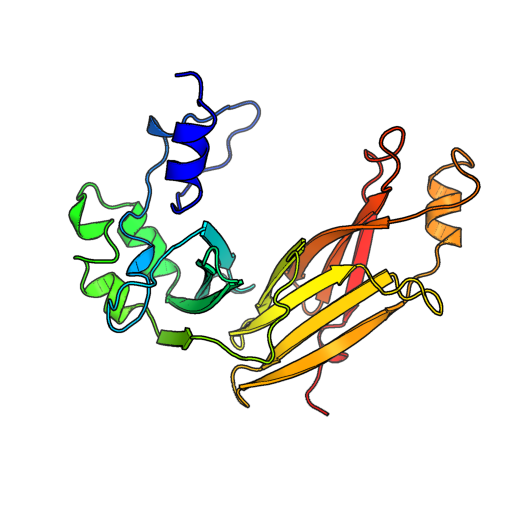TOM 1485 O O . LEU A 1 186 ? 12.807 8.029 -13.655 1.00 85.50 186 LEU A O 1
ATOM 1489 N N . GLU A 1 187 ? 10.614 7.761 -14.091 1.00 87.31 187 GLU A N 1
ATOM 1490 C CA . GLU A 1 187 ? 10.052 7.999 -12.765 1.00 87.31 187 GLU A CA 1
ATOM 1491 C C . GLU A 1 187 ? 9.289 6.742 -12.338 1.00 87.31 187 GLU A C 1
ATOM 1493 O O . GLU A 1 187 ? 8.588 6.125 -13.150 1.00 87.31 187 GLU A O 1
ATOM 1498 N N . ILE A 1 188 ? 9.455 6.337 -11.078 1.00 89.56 188 ILE A N 1
ATOM 1499 C CA . ILE A 1 188 ? 8.669 5.248 -10.494 1.00 89.56 188 ILE A CA 1
ATOM 1500 C C . ILE A 1 188 ? 7.280 5.767 -10.128 1.00 89.56 188 ILE A C 1
ATOM 1502 O O . ILE A 1 188 ? 7.157 6.810 -9.496 1.00 89.56 188 ILE A O 1
ATOM 1506 N N . GLU A 1 189 ? 6.245 5.008 -10.490 1.00 90.56 189 GLU A N 1
ATOM 1507 C CA . GLU A 1 189 ? 4.832 5.418 -10.384 1.00 90.56 189 GLU A CA 1
ATOM 1508 C C . GLU A 1 189 ? 3.980 4.427 -9.569 1.00 90.56 189 GLU A C 1
ATOM 1510 O O . GLU A 1 189 ? 2.752 4.514 -9.527 1.00 90.56 189 GLU A O 1
ATOM 1515 N N . GLY A 1 190 ? 4.615 3.436 -8.940 1.00 92.00 190 GLY A N 1
ATOM 1516 C CA . GLY A 1 190 ? 3.933 2.509 -8.046 1.00 92.00 190 GLY A CA 1
ATOM 1517 C C . GLY A 1 190 ? 4.592 1.142 -7.939 1.00 92.00 190 GLY A C 1
ATOM 1518 O O . GLY A 1 190 ? 5.489 0.784 -8.703 1.00 92.00 190 GLY A O 1
ATOM 1519 N N . ILE A 1 191 ? 4.093 0.364 -6.982 1.00 94.12 191 ILE A N 1
ATOM 1520 C CA . ILE A 1 191 ? 4.489 -1.019 -6.718 1.00 94.12 191 ILE A CA 1
ATOM 1521 C C . ILE A 1 191 ? 3.251 -1.848 -6.380 1.00 94.12 191 ILE A C 1
ATOM 1523 O O . ILE A 1 191 ? 2.339 -1.368 -5.705 1.00 94.12 191 ILE A O 1
ATOM 1527 N N . GLN A 1 192 ? 3.227 -3.100 -6.828 1.00 95.69 192 GLN A N 1
ATOM 1528 C CA . GLN A 1 192 ? 2.183 -4.063 -6.498 1.00 95.69 192 GLN A CA 1
ATOM 1529 C C . GLN A 1 192 ? 2.780 -5.458 -6.326 1.00 95.69 192 GLN A C 1
ATOM 1531 O O . GLN A 1 192 ? 3.682 -5.844 -7.060 1.00 95.69 192 GLN A O 1
ATOM 1536 N N . ILE A 1 193 ? 2.244 -6.237 -5.389 1.00 95.75 193 ILE A N 1
ATOM 1537 C CA . ILE A 1 193 ? 2.612 -7.643 -5.202 1.00 95.75 193 ILE A CA 1
ATOM 1538 C C . ILE A 1 193 ? 1.445 -8.504 -5.654 1.00 95.75 193 ILE A C 1
ATOM 1540 O O . ILE A 1 193 ? 0.309 -8.290 -5.230 1.00 95.75 193 ILE A O 1
ATOM 1544 N N . LEU A 1 194 ? 1.715 -9.449 -6.549 1.00 92.88 194 LEU A N 1
ATOM 1545 C CA . LEU A 1 194 ? 0.708 -10.351 -7.098 1.00 92.88 194 LEU A CA 1
ATOM 1546 C C . LEU A 1 194 ? 1.391 -11.586 -7.698 1.00 92.88 194 LEU A C 1
ATOM 1548 O O . LEU A 1 194 ? 2.411 -11.447 -8.361 1.00 92.88 194 LEU A O 1
ATOM 1552 N N . ASN A 1 195 ? 0.804 -12.776 -7.522 1.00 88.44 195 ASN A N 1
ATOM 1553 C CA . ASN A 1 195 ? 1.262 -14.028 -8.150 1.00 88.44 195 ASN A CA 1
ATOM 1554 C C . ASN A 1 195 ? 2.774 -14.289 -7.991 1.00 88.44 195 ASN A C 1
ATOM 1556 O O . ASN A 1 195 ? 3.465 -14.499 -8.985 1.00 88.44 195 ASN A O 1
ATOM 1560 N N . ASP A 1 196 ? 3.280 -14.216 -6.757 1.00 91.19 196 ASP A N 1
ATOM 1561 C CA . ASP A 1 196 ? 4.700 -14.418 -6.419 1.00 91.19 196 ASP A CA 1
ATOM 1562 C C . ASP A 1 196 ? 5.673 -13.459 -7.127 1.00 91.19 196 ASP A C 1
ATOM 1564 O O . ASP A 1 196 ? 6.873 -13.713 -7.203 1.00 91.19 196 ASP A O 1
ATOM 1568 N N . LYS A 1 197 ? 5.171 -12.317 -7.609 1.00 95.94 197 LYS A N 1
ATOM 1569 C CA . LYS A 1 197 ? 5.959 -11.270 -8.259 1.00 95.94 197 LYS A CA 1
ATOM 1570 C C . LYS A 1 197 ? 5.738 -9.919 -7.609 1.00 95.94 197 LYS A C 1
ATOM 1572 O O . LYS A 1 197 ? 4.670 -9.619 -7.068 1.00 95.94 197 LYS A O 1
ATOM 1577 N N . ILE A 1 198 ? 6.756 -9.082 -7.739 1.00 95.81 198 ILE A N 1
ATOM 1578 C CA . ILE A 1 198 ? 6.701 -7.662 -7.417 1.00 95.81 198 ILE A CA 1
ATOM 1579 C C . ILE A 1 198 ? 6.697 -6.903 -8.736 1.00 95.81 198 ILE A C 1
ATOM 1581 O O . ILE A 1 198 ? 7.665 -6.966 -9.491 1.00 95.81 198 ILE A O 1
ATOM 1585 N N . TYR A 1 199 ? 5.611 -6.192 -9.005 1.00 95.44 199 TYR A N 1
ATOM 1586 C CA . TYR A 1 199 ? 5.434 -5.338 -10.169 1.00 95.44 199 TYR A CA 1
ATOM 1587 C C . TYR A 1 199 ? 5.769 -3.891 -9.823 1.00 95.44 199 TYR A C 1
ATOM 1589 O O . TYR A 1 199 ? 5.349 -3.393 -8.780 1.00 95.44 199 TYR A O 1
ATOM 1597 N N . ILE A 1 200 ? 6.484 -3.210 -10.713 1.00 93.44 200 ILE A N 1
ATOM 1598 C CA . ILE A 1 200 ? 6.891 -1.812 -10.564 1.00 93.44 200 ILE A CA 1
ATOM 1599 C C . ILE A 1 200 ? 6.428 -1.050 -11.799 1.00 93.44 200 ILE A C 1
ATOM 1601 O O . ILE A 1 200 ? 6.791 -1.405 -12.923 1.00 93.44 200 ILE A O 1
ATOM 1605 N N . GLY A 1 201 ? 5.625 -0.012 -11.582 1.00 92.56 201 GLY A N 1
ATOM 1606 C CA . GLY A 1 201 ? 5.212 0.910 -12.633 1.00 92.56 201 GLY A CA 1
ATOM 1607 C C . GLY A 1 201 ? 6.291 1.957 -12.876 1.00 92.56 201 GLY A C 1
ATOM 1608 O O . GLY A 1 201 ? 6.805 2.547 -11.925 1.00 92.56 201 GLY A O 1
ATOM 1609 N N . MET A 1 202 ? 6.630 2.191 -14.139 1.00 89.44 202 MET A N 1
ATOM 1610 C CA . MET A 1 202 ? 7.611 3.196 -14.547 1.00 89.44 202 MET A CA 1
ATOM 1611 C C . MET A 1 202 ? 7.056 4.022 -15.701 1.00 89.44 202 MET A C 1
ATOM 1613 O O . MET A 1 202 ? 6.463 3.468 -16.626 1.00 89.44 202 MET A O 1
ATOM 1617 N N . ALA A 1 203 ? 7.284 5.330 -15.685 1.00 89.75 203 ALA A N 1
ATOM 1618 C CA . ALA A 1 203 ? 6.921 6.215 -16.785 1.00 89.75 203 ALA A CA 1
ATOM 1619 C C . ALA A 1 203 ? 8.092 7.132 -17.159 1.00 89.75 203 ALA A C 1
ATOM 1621 O O . ALA A 1 203 ? 8.914 7.459 -16.302 1.00 89.75 203 ALA A O 1
ATOM 1622 N N . PRO A 1 204 ? 8.194 7.576 -18.421 1.00 89.00 204 PRO A N 1
ATOM 1623 C CA . PRO A 1 204 ? 9.159 8.596 -18.799 1.00 89.00 204 PRO A CA 1
ATOM 1624 C C . PRO A 1 204 ? 8.950 9.899 -18.015 1.00 89.00 204 PRO A C 1
ATOM 1626 O O . PRO A 1 204 ? 7.828 10.397 -17.915 1.00 89.00 204 PRO A O 1
ATOM 1629 N N . LYS A 1 205 ? 10.041 10.512 -17.540 1.00 88.00 205 LYS A N 1
ATOM 1630 C CA . LYS A 1 205 ? 10.012 11.858 -16.933 1.00 88.00 205 LYS A CA 1
ATOM 1631 C C . LYS A 1 205 ? 9.647 12.945 -17.944 1.00 88.00 205 LYS A C 1
ATOM 1633 O O . LYS A 1 205 ? 9.061 13.967 -17.585 1.00 88.00 205 LYS A O 1
ATOM 1638 N N . ASN A 1 206 ? 9.977 12.722 -19.217 1.00 88.44 206 ASN A N 1
ATOM 1639 C CA . ASN A 1 206 ? 9.620 13.622 -20.304 1.00 88.44 206 ASN A CA 1
ATOM 1640 C C . ASN A 1 206 ? 8.098 13.609 -20.544 1.00 88.44 206 ASN A C 1
ATOM 1642 O O . ASN A 1 206 ? 7.524 12.584 -20.911 1.00 88.44 206 ASN A O 1
ATOM 1646 N N . GLN A 1 207 ? 7.468 14.775 -20.381 1.00 87.69 207 GLN A N 1
ATOM 1647 C CA . GLN A 1 207 ? 6.020 14.967 -20.497 1.00 87.69 207 GLN A CA 1
ATOM 1648 C C . GLN A 1 207 ? 5.458 14.584 -21.871 1.00 87.69 207 GLN A C 1
ATOM 1650 O O . GLN A 1 207 ? 4.356 14.043 -21.935 1.00 87.69 207 GLN A O 1
ATOM 1655 N N . ASP A 1 208 ? 6.214 14.787 -22.952 1.00 89.25 208 ASP A N 1
ATOM 1656 C CA . ASP A 1 208 ? 5.742 14.512 -24.316 1.00 89.25 208 ASP A CA 1
ATOM 1657 C C . ASP A 1 208 ? 5.532 13.012 -24.570 1.00 89.25 208 ASP A C 1
ATOM 1659 O O . ASP A 1 208 ? 4.727 12.620 -25.415 1.00 89.25 208 ASP A O 1
ATOM 1663 N N . ILE A 1 209 ? 6.235 12.165 -23.813 1.00 88.38 209 ILE A N 1
ATOM 1664 C CA . ILE A 1 209 ? 6.187 10.705 -23.937 1.00 88.38 209 ILE A CA 1
ATOM 1665 C C . ILE A 1 209 ? 5.693 10.006 -22.663 1.00 88.38 209 ILE A C 1
ATOM 1667 O O . ILE A 1 209 ? 5.674 8.775 -22.628 1.00 88.38 209 ILE A O 1
ATOM 1671 N N . ARG A 1 210 ? 5.238 10.752 -21.643 1.00 87.19 210 ARG A N 1
ATOM 1672 C CA . ARG A 1 210 ? 4.823 10.222 -20.325 1.00 87.19 210 ARG A CA 1
ATOM 1673 C C . ARG A 1 210 ? 3.682 9.202 -20.401 1.00 87.19 210 ARG A C 1
ATOM 1675 O O . ARG A 1 210 ? 3.555 8.352 -19.529 1.00 87.19 210 ARG A O 1
ATOM 1682 N N . ASN A 1 211 ? 2.889 9.241 -21.471 1.00 86.69 211 ASN A N 1
ATOM 1683 C CA . ASN A 1 211 ? 1.796 8.293 -21.705 1.00 86.69 211 ASN A CA 1
ATOM 1684 C C . ASN A 1 211 ? 2.274 6.861 -22.026 1.00 86.69 211 ASN A C 1
ATOM 1686 O O . ASN A 1 211 ? 1.458 5.942 -22.044 1.00 86.69 211 ASN A O 1
ATOM 1690 N N . ASN A 1 212 ? 3.571 6.651 -22.270 1.00 87.69 212 ASN A N 1
ATOM 1691 C CA . ASN A 1 212 ? 4.157 5.327 -22.474 1.00 87.69 212 ASN A CA 1
ATOM 1692 C C . ASN A 1 212 ? 4.577 4.721 -21.126 1.00 87.69 212 ASN A C 1
ATOM 1694 O O . ASN A 1 212 ? 5.750 4.759 -20.765 1.00 87.69 212 ASN A O 1
ATOM 1698 N N . ALA A 1 213 ? 3.619 4.199 -20.359 1.00 87.88 213 ALA A N 1
ATOM 1699 C CA . ALA A 1 213 ? 3.905 3.527 -19.092 1.00 87.88 213 ALA A CA 1
ATOM 1700 C C . ALA A 1 213 ? 4.422 2.094 -19.313 1.00 87.88 213 ALA A C 1
ATOM 1702 O O . ALA A 1 213 ? 3.934 1.365 -20.177 1.00 87.88 213 ALA A O 1
ATOM 1703 N N . PHE A 1 214 ? 5.374 1.675 -18.483 1.00 88.88 214 PHE A N 1
ATOM 1704 C CA . PHE A 1 214 ? 5.986 0.351 -18.493 1.00 88.88 214 PHE A CA 1
ATOM 1705 C C . PHE A 1 214 ? 5.766 -0.352 -17.154 1.00 88.88 214 PHE A C 1
ATOM 1707 O O . PHE A 1 214 ? 5.698 0.290 -16.104 1.00 88.88 214 PHE A O 1
ATOM 1714 N N . ILE A 1 215 ? 5.693 -1.683 -17.185 1.00 90.75 215 ILE A N 1
ATOM 1715 C CA . ILE A 1 215 ? 5.601 -2.518 -15.985 1.00 90.75 215 ILE A CA 1
ATOM 1716 C C . ILE A 1 215 ? 6.784 -3.477 -15.974 1.00 90.75 215 ILE A C 1
ATOM 1718 O O . ILE A 1 215 ? 6.944 -4.282 -16.889 1.00 90.75 215 ILE A O 1
ATOM 1722 N N . TYR A 1 216 ? 7.585 -3.400 -14.917 1.00 89.31 216 TYR A N 1
ATOM 1723 C CA . TYR A 1 216 ? 8.666 -4.340 -14.635 1.00 89.31 216 TYR A CA 1
ATOM 1724 C C . TYR A 1 216 ? 8.211 -5.327 -13.579 1.00 89.31 216 TYR A C 1
ATOM 1726 O O . TYR A 1 216 ? 7.407 -4.976 -12.719 1.00 89.31 216 TYR A O 1
ATOM 1734 N N . SER A 1 217 ? 8.743 -6.545 -13.617 1.00 91.81 217 SER A N 1
ATOM 1735 C CA . SER A 1 217 ? 8.524 -7.519 -12.553 1.00 91.81 217 SER A CA 1
ATOM 1736 C C . SER A 1 217 ? 9.831 -8.130 -12.080 1.00 91.81 217 SER A C 1
ATOM 1738 O O . SER A 1 217 ? 10.676 -8.460 -12.911 1.00 91.81 217 SER A O 1
ATOM 1740 N N . VAL A 1 218 ? 9.941 -8.358 -10.777 1.00 92.50 218 VAL A N 1
ATOM 1741 C CA . VAL A 1 218 ? 10.955 -9.226 -10.162 1.00 92.50 218 VAL A CA 1
ATOM 1742 C C . VAL A 1 218 ? 10.263 -10.373 -9.429 1.00 92.50 218 VAL A C 1
ATOM 1744 O O . VAL A 1 218 ? 9.105 -10.232 -9.020 1.00 92.50 218 VAL A O 1
ATOM 1747 N N . GLU A 1 219 ? 10.941 -11.508 -9.282 1.00 94.50 219 GLU A N 1
ATOM 1748 C CA . GLU A 1 219 ? 10.395 -12.632 -8.522 1.00 94.50 219 GLU A CA 1
ATOM 1749 C C . GLU A 1 219 ? 10.415 -12.294 -7.027 1.00 94.50 219 GLU A C 1
ATOM 1751 O O . GLU A 1 219 ? 11.404 -11.786 -6.496 1.00 94.50 219 GLU A O 1
ATOM 1756 N N . LEU A 1 220 ? 9.320 -12.580 -6.322 1.00 92.75 220 LEU A N 1
ATOM 1757 C CA . LEU A 1 220 ? 9.229 -12.337 -4.882 1.00 92.75 220 LEU A CA 1
ATOM 1758 C C . LEU A 1 220 ? 10.255 -13.179 -4.110 1.00 92.75 220 LEU A C 1
ATOM 1760 O O . LEU A 1 220 ? 10.768 -12.730 -3.089 1.00 92.75 220 LEU A O 1
ATOM 1764 N N . SER A 1 221 ? 10.603 -14.363 -4.628 1.00 92.25 221 SER A N 1
ATOM 1765 C CA . SER A 1 221 ? 11.622 -15.253 -4.057 1.00 92.25 221 SER A CA 1
ATOM 1766 C C . SER A 1 221 ? 13.027 -14.652 -4.018 1.00 92.25 221 SER A C 1
ATOM 1768 O O . SER A 1 221 ? 13.858 -15.107 -3.233 1.00 92.25 221 SER A O 1
ATOM 1770 N N . ASP A 1 222 ? 13.303 -13.640 -4.843 1.00 90.94 222 ASP A N 1
ATOM 1771 C CA . ASP A 1 222 ? 14.604 -12.967 -4.860 1.00 90.94 222 ASP A CA 1
ATOM 1772 C C . ASP A 1 222 ? 14.754 -11.983 -3.687 1.00 90.94 222 ASP A C 1
ATOM 1774 O O . ASP A 1 222 ? 15.861 -11.544 -3.374 1.00 90.94 222 ASP A O 1
ATOM 1778 N N .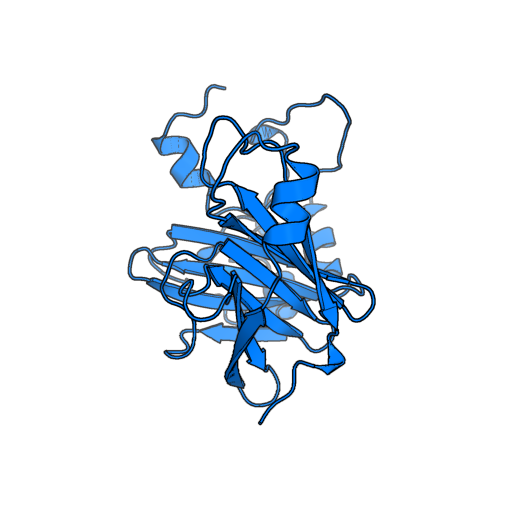 ILE A 1 223 ? 13.656 -11.676 -2.988 1.00 90.19 223 ILE A N 1
ATOM 1779 C CA . ILE A 1 223 ? 13.633 -10.825 -1.802 1.00 90.19 223 ILE A CA 1
ATOM 1780 C C . ILE A 1 223 ? 13.646 -11.687 -0.541 1.00 90.19 223 ILE A C 1
ATOM 1782 O O . ILE A 1 223 ? 12.685 -12.384 -0.225 1.00 90.19 223 ILE A O 1
ATOM 1786 N N . HIS A 1 224 ? 14.726 -11.595 0.225 1.00 85.44 224 HIS A N 1
ATOM 1787 C CA . HIS A 1 224 ? 14.892 -12.331 1.475 1.00 85.44 224 HIS A CA 1
ATOM 1788 C C . HIS A 1 224 ? 15.819 -11.586 2.430 1.00 85.44 224 HIS A C 1
ATOM 1790 O O . HIS A 1 224 ? 16.683 -10.817 2.003 1.00 85.44 224 HIS A O 1
ATOM 1796 N N . GLU A 1 225 ? 15.650 -11.827 3.728 1.00 82.81 225 GLU A N 1
ATOM 1797 C CA . GLU A 1 225 ? 16.576 -11.325 4.741 1.00 82.81 225 GLU A CA 1
ATOM 1798 C C . GLU A 1 225 ? 17.988 -11.874 4.484 1.00 82.81 225 GLU A C 1
ATOM 1800 O O . GLU A 1 225 ? 18.159 -13.072 4.248 1.00 82.81 225 GLU A O 1
ATOM 1805 N N . ILE A 1 226 ? 18.980 -10.979 4.525 1.00 68.12 226 ILE A N 1
ATOM 1806 C CA . ILE A 1 226 ? 20.415 -11.299 4.443 1.00 68.12 226 ILE A CA 1
ATOM 1807 C C . ILE A 1 226 ? 20.990 -11.390 5.858 1.00 68.12 226 ILE A C 1
ATOM 1809 O O . ILE A 1 226 ? 20.630 -10.517 6.696 1.00 68.12 226 ILE A O 1
#